Protein AF-A0A847GQK0-F1 (afdb_monomer)

pLDDT: mean 83.91, std 22.87, range [27.66, 98.62]

Structure (mmCIF, N/CA/C/O backbone):
data_AF-A0A847GQK0-F1
#
_entry.id   AF-A0A847GQK0-F1
#
loop_
_atom_site.group_PDB
_atom_site.id
_atom_site.type_symbol
_atom_site.label_atom_id
_atom_site.label_alt_id
_atom_site.label_comp_id
_atom_site.label_asym_id
_atom_site.label_entity_id
_atom_site.label_seq_id
_atom_site.pdbx_PDB_ins_code
_atom_site.Cartn_x
_atom_site.Cartn_y
_atom_site.Cartn_z
_atom_site.occupancy
_atom_site.B_iso_or_equiv
_atom_site.auth_seq_id
_atom_site.auth_comp_id
_atom_site.auth_asym_id
_atom_site.auth_atom_id
_atom_site.pdbx_PDB_model_num
ATOM 1 N N . MET A 1 1 ? 2.041 36.104 69.781 1.00 40.28 1 MET A N 1
ATOM 2 C CA . MET A 1 1 ? 1.922 37.134 68.730 1.00 40.28 1 MET A CA 1
ATOM 3 C C . MET A 1 1 ? 1.859 36.420 67.389 1.00 40.28 1 MET A C 1
ATOM 5 O O . MET A 1 1 ? 2.701 35.553 67.184 1.00 40.28 1 MET A O 1
ATOM 9 N N . PRO A 1 2 ? 0.836 36.673 66.560 1.00 47.84 2 PRO A N 1
ATOM 10 C CA . PRO A 1 2 ? 0.637 35.991 65.286 1.00 47.84 2 PRO A CA 1
ATOM 11 C C . PRO A 1 2 ? 1.376 36.720 64.153 1.00 47.84 2 PRO A C 1
ATOM 13 O O . PRO A 1 2 ? 1.518 37.938 64.198 1.00 47.84 2 PRO A O 1
ATOM 16 N N . ALA A 1 3 ? 1.800 35.975 63.137 1.00 39.12 3 ALA A N 1
ATOM 17 C CA . ALA A 1 3 ? 2.130 36.481 61.807 1.00 39.12 3 ALA A CA 1
ATOM 18 C C . ALA A 1 3 ? 1.321 35.598 60.845 1.00 39.12 3 ALA A C 1
ATOM 20 O O . ALA A 1 3 ? 1.461 34.381 60.892 1.00 39.12 3 ALA A O 1
ATOM 21 N N . GLU A 1 4 ? 0.247 36.032 60.199 1.00 36.12 4 GLU A N 1
ATOM 22 C CA . GLU A 1 4 ? -0.011 37.133 59.263 1.00 36.12 4 GLU A CA 1
ATOM 23 C C . GLU A 1 4 ? -0.423 36.456 57.950 1.00 36.12 4 GLU A C 1
ATOM 25 O O . GLU A 1 4 ? 0.213 35.523 57.461 1.00 36.12 4 GLU A O 1
ATOM 30 N N . SER A 1 5 ? -1.600 36.846 57.473 1.00 44.06 5 SER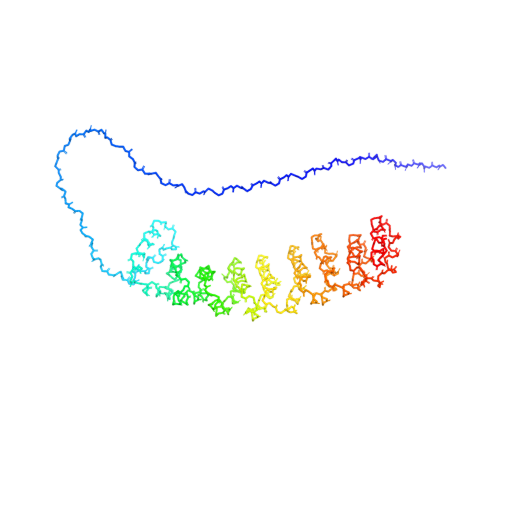 A N 1
ATOM 31 C CA . SER A 1 5 ? -2.316 36.214 56.378 1.00 44.06 5 SER A CA 1
ATOM 32 C C . SER A 1 5 ? -1.808 36.724 55.036 1.00 44.06 5 SER A C 1
ATOM 34 O O . SER A 1 5 ? -1.594 37.925 54.895 1.00 44.06 5 SER A O 1
ATOM 36 N N . ALA A 1 6 ? -1.766 35.864 54.021 1.00 36.44 6 ALA A N 1
ATOM 37 C CA . ALA A 1 6 ? -1.724 36.310 52.633 1.00 36.44 6 ALA A CA 1
ATOM 38 C C . ALA A 1 6 ? -2.412 35.283 51.726 1.00 36.44 6 ALA A C 1
ATOM 40 O O . ALA A 1 6 ? -1.870 34.224 51.418 1.00 36.44 6 ALA A O 1
ATOM 41 N N . ALA A 1 7 ? -3.632 35.613 51.308 1.00 44.66 7 ALA A N 1
ATOM 42 C CA . ALA A 1 7 ? -4.248 35.050 50.114 1.00 44.66 7 ALA A CA 1
ATOM 43 C C . ALA A 1 7 ? -3.631 35.691 48.856 1.00 44.66 7 ALA A C 1
ATOM 45 O O . ALA A 1 7 ? -3.249 36.862 48.901 1.00 44.66 7 ALA A O 1
ATOM 46 N N . PRO A 1 8 ? -3.655 35.000 47.707 1.00 45.28 8 PRO A N 1
ATOM 47 C CA . PRO A 1 8 ? -3.838 35.674 46.426 1.00 45.28 8 PRO A CA 1
ATOM 48 C C . PRO A 1 8 ? -5.096 35.119 45.735 1.00 45.28 8 PRO A C 1
ATOM 50 O O . PRO A 1 8 ? -5.296 33.916 45.620 1.00 45.28 8 PRO A O 1
ATOM 53 N N . ALA A 1 9 ? -6.089 35.968 45.487 1.00 35.59 9 ALA A N 1
ATOM 54 C CA . ALA A 1 9 ? -6.203 36.850 44.322 1.00 35.59 9 ALA A CA 1
ATOM 55 C C . ALA A 1 9 ? -6.832 36.118 43.125 1.00 35.59 9 ALA A C 1
ATOM 57 O O . ALA A 1 9 ? -6.186 35.390 42.377 1.00 35.59 9 ALA A O 1
ATOM 58 N N . ALA A 1 10 ? -8.135 36.358 42.972 1.00 42.72 10 ALA A N 1
ATOM 59 C CA . ALA A 1 10 ? -8.936 35.990 41.820 1.00 42.72 10 ALA A CA 1
ATOM 60 C C . ALA A 1 10 ? -8.363 36.619 40.539 1.00 42.72 10 ALA A C 1
ATOM 62 O O . ALA A 1 10 ? -8.289 37.845 40.415 1.00 42.72 10 ALA A O 1
ATOM 63 N N . ALA A 1 11 ? -7.991 35.777 39.575 1.00 37.81 11 ALA A N 1
ATOM 64 C CA . ALA A 1 11 ? -7.696 36.201 38.215 1.00 37.81 11 ALA A CA 1
ATOM 65 C C . ALA A 1 11 ? -8.974 36.126 37.368 1.00 37.81 11 ALA A C 1
ATOM 67 O O . ALA A 1 11 ? -9.696 35.131 37.353 1.00 37.81 11 ALA A O 1
ATOM 68 N N . LYS A 1 12 ? -9.245 37.254 36.716 1.00 38.66 12 LYS A N 1
ATOM 69 C CA . LYS A 1 12 ? -10.435 37.614 35.949 1.00 38.66 12 LYS A CA 1
ATOM 70 C C . LYS A 1 12 ? -10.691 36.659 34.779 1.00 38.66 12 LYS A C 1
ATOM 72 O O . LYS A 1 12 ? -9.762 36.238 34.096 1.00 38.66 12 LYS A O 1
ATOM 77 N N . SER A 1 13 ? -11.973 36.409 34.509 1.00 41.62 13 SER A N 1
ATOM 78 C CA . SER A 1 13 ? -12.447 35.710 33.315 1.00 41.62 13 SER A CA 1
ATOM 79 C C . SER A 1 13 ? -12.101 36.520 32.066 1.00 41.62 13 SER A C 1
ATOM 81 O O . SER A 1 13 ? -12.571 37.649 31.908 1.00 41.62 13 SER A O 1
ATOM 83 N N . ALA A 1 14 ? -11.330 35.925 31.161 1.00 39.47 14 ALA A N 1
ATOM 84 C CA . ALA A 1 14 ? -11.172 36.425 29.807 1.00 39.47 14 ALA A CA 1
ATOM 85 C C . ALA A 1 14 ? -12.070 35.592 28.887 1.00 39.47 14 ALA A C 1
ATOM 87 O O . ALA A 1 14 ? -11.913 34.375 28.793 1.00 39.47 14 ALA A O 1
ATOM 88 N N . SER A 1 15 ? -13.041 36.248 28.253 1.00 45.94 15 SER A N 1
ATOM 89 C CA . SER A 1 15 ? -13.886 35.657 27.216 1.00 45.94 15 SER A CA 1
ATOM 90 C C . SER A 1 15 ? -13.027 35.134 26.055 1.00 45.94 15 SER A C 1
ATOM 92 O O . SER A 1 15 ? -12.064 35.807 25.677 1.00 45.94 15 SER A O 1
ATOM 94 N N . PRO A 1 16 ? -13.360 33.978 25.455 1.00 43.28 16 PRO A N 1
ATOM 95 C CA . PRO A 1 16 ? -12.651 33.497 24.277 1.00 43.28 16 PRO A CA 1
ATOM 96 C C . PRO A 1 16 ? -12.943 34.402 23.061 1.00 43.28 16 PRO A C 1
ATOM 98 O O . PRO A 1 16 ? -14.056 34.923 22.941 1.00 43.28 16 PRO A O 1
ATOM 101 N N . PRO A 1 17 ? -11.968 34.609 22.156 1.00 42.03 17 PRO A N 1
ATOM 102 C CA . PRO A 1 17 ? -12.180 35.373 20.929 1.00 42.03 17 PRO A CA 1
ATOM 103 C C . PRO A 1 17 ? -13.134 34.634 19.968 1.00 42.03 17 PRO A C 1
ATOM 105 O O . PRO A 1 17 ? -13.252 33.407 20.042 1.00 42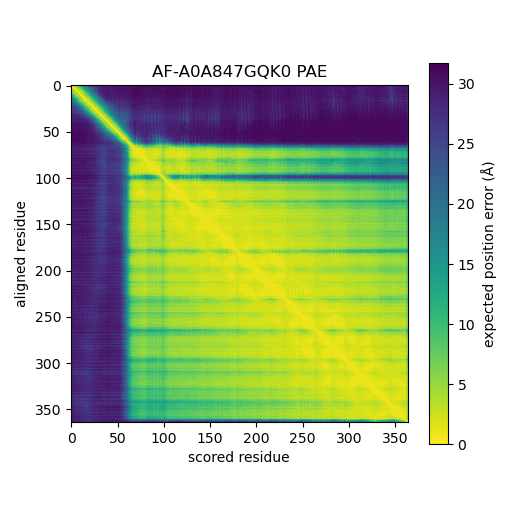.03 17 PRO A O 1
ATOM 108 N N . PRO A 1 18 ? -13.824 35.354 19.062 1.00 39.47 18 PRO A N 1
ATOM 109 C CA . PRO A 1 18 ? -14.764 34.746 18.126 1.00 39.47 18 PRO A CA 1
ATOM 110 C C . PRO A 1 18 ? -14.056 33.807 17.141 1.00 39.47 18 PRO A C 1
ATOM 112 O O . PRO A 1 18 ? -12.921 34.046 16.728 1.00 39.47 18 PRO A O 1
ATOM 115 N N . ALA A 1 19 ? -14.760 32.737 16.768 1.00 40.06 19 ALA A N 1
ATOM 116 C CA . ALA A 1 19 ? -14.291 31.703 15.858 1.00 40.06 19 ALA A CA 1
ATOM 117 C C . ALA A 1 19 ? -13.859 32.285 14.502 1.00 40.06 19 ALA A C 1
ATOM 119 O O . ALA A 1 19 ? -14.656 32.889 13.782 1.00 40.06 19 ALA A O 1
ATOM 120 N N . SER A 1 20 ? -12.597 32.057 14.144 1.00 39.75 20 SER A N 1
ATOM 121 C CA . SER A 1 20 ? -12.063 32.334 12.815 1.00 39.75 20 SER A CA 1
ATOM 122 C C . SER A 1 20 ? -12.773 31.455 11.785 1.00 39.75 20 SER A C 1
ATOM 124 O O . SER A 1 20 ? -12.668 30.229 11.816 1.00 39.75 20 SER A O 1
ATOM 126 N N . VAL A 1 21 ? -13.500 32.091 10.870 1.00 44.84 21 VAL A N 1
ATOM 127 C CA . VAL A 1 21 ? -14.098 31.456 9.691 1.00 44.84 21 VAL A CA 1
ATOM 128 C C . VAL A 1 21 ? -12.978 30.810 8.857 1.00 44.84 21 VAL A C 1
ATOM 130 O O . VAL A 1 21 ? -11.976 31.480 8.595 1.00 44.84 21 VAL A O 1
ATOM 133 N N . PRO A 1 22 ? -13.093 29.537 8.430 1.00 35.50 22 PRO A N 1
ATOM 134 C CA . PRO A 1 22 ? -12.083 28.929 7.577 1.00 35.50 22 PRO A CA 1
ATOM 135 C C . PRO A 1 22 ? -12.070 29.632 6.215 1.00 35.50 22 PRO A C 1
ATOM 137 O O . PRO A 1 22 ? -13.087 29.706 5.525 1.00 35.50 22 PRO A O 1
ATOM 140 N N . ALA A 1 23 ? -10.902 30.160 5.845 1.00 36.19 23 ALA A N 1
ATOM 141 C CA . ALA A 1 23 ? -10.654 30.747 4.538 1.00 36.19 23 ALA A CA 1
ATOM 142 C C . ALA A 1 23 ? -10.944 29.715 3.437 1.00 36.19 23 ALA A C 1
ATOM 144 O O . ALA A 1 23 ? -10.452 28.586 3.476 1.00 36.19 23 ALA A O 1
ATOM 145 N N . ALA A 1 24 ? -11.766 30.119 2.468 1.00 35.56 24 ALA A N 1
ATOM 146 C CA . ALA A 1 24 ? -12.088 29.340 1.285 1.00 35.56 24 ALA A CA 1
ATOM 147 C C . ALA A 1 24 ? -10.805 28.927 0.544 1.00 35.56 24 ALA A C 1
ATOM 149 O O . ALA A 1 24 ? -9.900 29.738 0.341 1.00 35.56 24 ALA A O 1
ATOM 150 N N . ALA A 1 25 ? -10.740 27.655 0.150 1.00 37.59 25 ALA A N 1
ATOM 151 C CA . ALA A 1 25 ? -9.645 27.106 -0.637 1.00 37.59 25 ALA A CA 1
ATOM 152 C C . ALA A 1 25 ? -9.473 27.889 -1.955 1.00 37.59 25 ALA A C 1
ATOM 154 O O . ALA A 1 25 ? -10.477 28.186 -2.611 1.00 37.59 25 ALA A O 1
ATOM 155 N N . PRO A 1 26 ? -8.236 28.215 -2.376 1.00 34.59 26 PRO A N 1
ATOM 156 C CA . PRO A 1 26 ? -8.018 28.859 -3.662 1.00 34.59 26 PRO A CA 1
ATOM 157 C C . PRO A 1 26 ? -8.395 27.901 -4.799 1.00 34.59 26 PRO A C 1
ATOM 159 O O . PRO A 1 26 ? -8.021 26.727 -4.799 1.00 34.59 26 PRO A O 1
ATOM 162 N N . ALA A 1 27 ? -9.159 28.422 -5.760 1.00 38.31 27 ALA A N 1
ATOM 163 C CA . ALA A 1 27 ? -9.549 27.721 -6.975 1.00 38.31 27 ALA A CA 1
ATOM 164 C C . ALA A 1 27 ? -8.312 27.265 -7.783 1.00 38.31 27 ALA A C 1
ATOM 166 O O . ALA A 1 27 ? -7.287 27.953 -7.773 1.00 38.31 27 ALA A O 1
ATOM 167 N N . PRO A 1 28 ? -8.393 26.124 -8.492 1.00 34.19 28 PRO A N 1
ATOM 168 C CA . PRO A 1 28 ? -7.282 25.610 -9.281 1.00 34.19 28 PRO A CA 1
ATOM 169 C C . PRO A 1 28 ? -6.942 26.558 -10.434 1.00 34.19 28 PRO A C 1
ATOM 171 O O . PRO A 1 28 ? -7.810 26.993 -11.191 1.00 34.19 28 PRO A O 1
ATOM 174 N N . VAL A 1 29 ? -5.652 26.858 -10.562 1.00 38.00 29 VAL A N 1
ATOM 175 C CA . VAL A 1 29 ? -5.081 27.636 -11.665 1.00 38.00 29 VAL A CA 1
ATOM 176 C C . VAL A 1 29 ? -5.247 26.826 -12.962 1.00 38.00 29 VAL A C 1
ATOM 178 O O . VAL A 1 29 ? -4.843 25.660 -12.983 1.00 38.00 29 VAL A O 1
ATOM 181 N N . PRO A 1 30 ? -5.847 27.376 -14.035 1.00 33.28 30 PRO A N 1
ATOM 182 C CA . PRO A 1 30 ? -6.006 26.644 -15.285 1.00 33.28 30 PRO A CA 1
ATOM 183 C C . PRO A 1 30 ? -4.646 26.431 -15.959 1.00 33.28 30 PRO A C 1
ATOM 185 O O . PRO A 1 30 ? -3.832 27.348 -16.059 1.00 33.28 30 PRO A O 1
ATOM 188 N N . ALA A 1 31 ? -4.415 25.203 -16.425 1.00 34.53 31 ALA A N 1
ATOM 189 C CA . ALA A 1 31 ? -3.251 24.836 -17.215 1.00 34.53 31 ALA A CA 1
ATOM 190 C C . ALA A 1 31 ? -3.238 25.634 -18.527 1.00 34.53 31 ALA A C 1
ATOM 192 O O . ALA A 1 31 ? -4.163 25.538 -19.336 1.00 34.53 31 ALA A O 1
ATOM 193 N N . SER A 1 32 ? -2.185 26.423 -18.730 1.00 32.62 32 SER A N 1
ATOM 194 C CA . SER A 1 32 ? -1.926 27.127 -19.981 1.00 32.62 32 SER A CA 1
ATOM 195 C C . SER A 1 32 ? -1.736 26.116 -21.113 1.00 32.62 32 SER A C 1
ATOM 197 O O . SER A 1 32 ? -0.762 25.366 -21.134 1.00 32.62 32 SER A O 1
ATOM 199 N N . ALA A 1 33 ? -2.683 26.098 -22.049 1.00 34.97 33 ALA A N 1
ATOM 200 C CA . ALA A 1 33 ? -2.557 25.404 -23.323 1.00 34.97 33 ALA A CA 1
ATOM 201 C C . ALA A 1 33 ? -1.416 26.021 -24.159 1.00 34.97 33 ALA A C 1
ATOM 203 O O . ALA A 1 33 ? -1.253 27.246 -24.138 1.00 34.97 33 ALA A O 1
ATOM 204 N N . PRO A 1 34 ? -0.640 25.230 -24.921 1.00 32.44 34 PRO A N 1
ATOM 205 C CA . PRO A 1 34 ? 0.271 25.791 -25.907 1.00 32.44 34 PRO A CA 1
ATOM 206 C C . PRO A 1 34 ? -0.533 26.427 -27.047 1.00 32.44 34 PRO A C 1
ATOM 208 O O . PRO A 1 34 ? -1.458 25.831 -27.600 1.00 32.44 34 PRO A O 1
ATOM 211 N N . ALA A 1 35 ? -0.183 27.677 -27.338 1.00 32.19 35 ALA A N 1
ATOM 212 C CA . ALA A 1 35 ? -0.847 28.541 -28.294 1.00 32.19 35 ALA A CA 1
ATOM 213 C C . ALA A 1 35 ? -0.801 27.990 -29.726 1.00 32.19 35 ALA A C 1
ATOM 215 O O . ALA A 1 35 ? 0.231 27.537 -30.222 1.00 32.19 35 ALA A O 1
ATOM 216 N N . SER A 1 36 ? -1.954 28.099 -30.376 1.00 32.25 36 SER A N 1
ATOM 217 C CA . SER A 1 36 ? -2.207 27.872 -31.790 1.00 32.25 36 SER A CA 1
ATOM 218 C C . SER A 1 36 ? -1.317 28.727 -32.698 1.00 32.25 36 SER A C 1
ATOM 220 O O . SER A 1 36 ? -1.055 29.898 -32.423 1.00 32.25 36 SER A O 1
ATOM 222 N N . ALA A 1 37 ? -0.924 28.146 -33.831 1.00 36.47 37 ALA A N 1
ATOM 223 C CA . ALA A 1 37 ? -0.344 28.843 -34.973 1.00 36.47 37 ALA A CA 1
ATOM 224 C C . ALA A 1 37 ? -1.269 29.955 -35.512 1.00 36.47 37 ALA A C 1
ATOM 226 O O . ALA A 1 37 ? -2.491 29.777 -35.494 1.00 36.47 37 ALA A O 1
ATOM 227 N N . PRO A 1 38 ? -0.727 31.032 -36.109 1.00 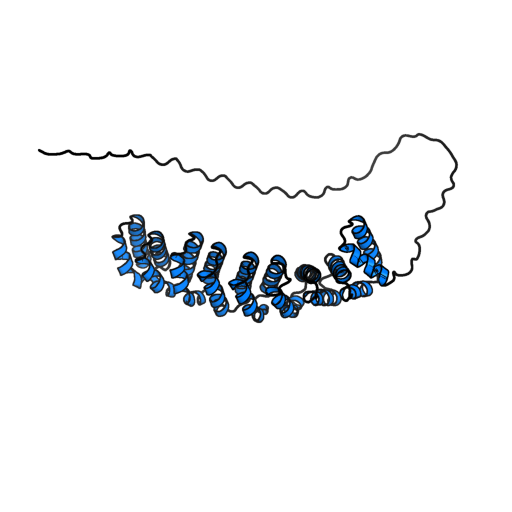33.06 38 PRO A N 1
ATOM 228 C CA . PRO A 1 38 ? -1.477 31.833 -37.059 1.00 33.06 38 PRO A CA 1
ATOM 229 C C . PRO A 1 38 ? -1.044 31.559 -38.505 1.00 33.06 38 PRO A C 1
ATOM 231 O O . PRO A 1 38 ? 0.135 31.440 -38.838 1.00 33.06 38 PRO A O 1
ATOM 234 N N . ALA A 1 39 ? -2.068 31.467 -39.351 1.00 29.44 39 ALA A N 1
ATOM 235 C CA . ALA A 1 39 ? -2.007 31.371 -40.795 1.00 29.44 39 ALA A CA 1
ATOM 236 C C . ALA A 1 39 ? -1.624 32.708 -41.461 1.00 29.44 39 ALA A C 1
ATOM 238 O O . ALA A 1 39 ? -1.705 33.784 -40.872 1.00 29.44 39 ALA A O 1
ATOM 239 N N . ALA A 1 40 ? -1.226 32.581 -42.725 1.00 29.97 40 ALA A N 1
ATOM 240 C CA . ALA A 1 40 ? -0.795 33.606 -43.666 1.00 29.97 40 ALA A CA 1
ATOM 241 C C . ALA A 1 40 ? -1.774 34.776 -43.878 1.00 29.97 40 ALA A C 1
ATOM 243 O O . ALA A 1 40 ? -2.987 34.574 -43.881 1.00 29.97 40 ALA A O 1
ATOM 244 N N . SER A 1 41 ? -1.229 35.958 -44.208 1.00 28.11 41 SER A N 1
ATOM 245 C CA . SER A 1 41 ? -1.479 36.714 -45.460 1.00 28.11 41 SER A CA 1
ATOM 246 C C . SER A 1 41 ? -1.065 38.183 -45.304 1.00 28.11 41 SER A C 1
ATOM 248 O O . SER A 1 41 ? -1.689 38.893 -44.526 1.00 28.11 41 SER A O 1
ATOM 250 N N . ALA A 1 42 ? -0.059 38.637 -46.065 1.00 28.48 42 ALA A N 1
ATOM 251 C CA . ALA A 1 42 ? 0.000 39.957 -46.721 1.00 28.48 42 ALA A CA 1
ATOM 252 C C . ALA A 1 42 ? 1.381 40.178 -47.379 1.00 28.48 42 ALA A C 1
ATOM 254 O O . ALA A 1 42 ? 2.411 40.225 -46.716 1.00 28.48 42 ALA A O 1
ATOM 255 N N . GLN A 1 43 ? 1.374 40.336 -48.700 1.00 27.66 43 GLN A N 1
ATOM 256 C CA . GLN A 1 43 ? 2.399 40.997 -49.521 1.00 27.66 43 GLN A CA 1
ATOM 257 C C . GLN A 1 43 ? 1.762 42.280 -50.106 1.00 27.66 43 GLN A C 1
ATOM 259 O O . GLN A 1 43 ? 0.533 42.386 -50.034 1.00 27.66 43 GLN A O 1
ATOM 264 N N . PRO A 1 44 ? 2.490 43.175 -50.810 1.00 42.56 44 PRO A N 1
ATOM 265 C CA . PRO A 1 44 ? 3.948 43.322 -50.965 1.00 42.56 44 PRO A CA 1
ATOM 266 C C . PRO A 1 44 ? 4.414 44.777 -50.717 1.00 42.56 44 PRO A C 1
ATOM 268 O O . PRO A 1 44 ? 3.592 45.677 -50.715 1.00 42.56 44 PRO A O 1
ATOM 271 N N . GLU A 1 45 ? 5.722 45.039 -50.645 1.00 27.92 45 GLU A N 1
ATOM 272 C CA . GLU A 1 45 ? 6.293 46.260 -51.241 1.00 27.92 45 GLU A CA 1
ATOM 273 C C . GLU A 1 45 ? 7.695 45.978 -51.787 1.00 27.92 45 GLU A C 1
ATOM 275 O O . GLU A 1 45 ? 8.477 45.196 -51.246 1.00 27.92 45 GLU A O 1
ATOM 280 N N . ARG A 1 46 ? 7.922 46.559 -52.962 1.00 28.73 46 ARG A N 1
ATOM 281 C CA . ARG A 1 46 ? 9.012 46.311 -53.900 1.00 28.73 46 ARG A CA 1
ATOM 282 C C . ARG A 1 46 ? 10.256 47.088 -53.495 1.00 28.73 46 ARG A C 1
ATOM 284 O O . ARG A 1 46 ? 10.150 48.265 -53.176 1.00 28.73 46 ARG A O 1
ATOM 291 N N . SER A 1 47 ? 11.427 46.480 -53.659 1.00 28.34 47 SER A N 1
ATOM 292 C CA . SER A 1 47 ? 12.688 47.177 -53.950 1.00 28.34 47 SER A CA 1
ATOM 293 C C . SER A 1 47 ? 13.690 46.179 -54.552 1.00 28.34 47 SER A C 1
ATOM 295 O O . SER A 1 47 ? 14.278 45.371 -53.843 1.00 28.34 47 SER A O 1
ATOM 297 N N . GLU A 1 48 ? 13.839 46.206 -55.877 1.00 28.89 48 GLU A N 1
ATOM 298 C CA . GLU A 1 48 ? 15.050 45.756 -56.592 1.00 28.89 48 GLU A CA 1
ATOM 299 C C . GLU A 1 48 ? 16.151 46.846 -56.473 1.00 28.89 48 GLU A C 1
ATOM 301 O O . GLU A 1 48 ? 15.814 47.937 -56.001 1.00 28.89 48 GLU A O 1
ATOM 306 N N . PRO A 1 49 ? 17.417 46.673 -56.937 1.00 42.66 49 PRO A N 1
ATOM 307 C CA . PRO A 1 49 ? 18.004 45.559 -57.703 1.00 42.66 49 PRO A CA 1
ATOM 308 C C . PRO A 1 49 ? 19.403 45.097 -57.220 1.00 42.66 49 PRO A C 1
ATOM 310 O O . PRO A 1 49 ? 20.124 45.831 -56.550 1.00 42.66 49 PRO A O 1
ATOM 313 N N . SER A 1 50 ? 19.859 43.921 -57.669 1.00 28.36 50 SER A N 1
ATOM 314 C CA . SER A 1 50 ? 21.122 43.777 -58.430 1.00 28.36 50 SER A CA 1
ATOM 315 C C . SER A 1 50 ? 21.476 42.316 -58.697 1.00 28.36 50 SER A C 1
ATOM 317 O O . SER A 1 50 ? 21.227 41.420 -57.899 1.00 28.36 50 SER A O 1
ATOM 319 N N . ALA A 1 51 ? 22.024 42.114 -59.888 1.00 31.70 51 ALA A N 1
ATOM 320 C CA . ALA A 1 51 ? 22.190 40.853 -60.581 1.00 31.70 51 ALA A CA 1
ATOM 321 C C . ALA A 1 51 ? 23.378 40.001 -60.098 1.00 31.70 51 ALA A C 1
ATOM 323 O O . ALA A 1 51 ? 24.290 40.477 -59.428 1.00 31.70 51 ALA A O 1
ATOM 324 N N . SER A 1 52 ? 23.390 38.774 -60.630 1.00 31.72 52 SER A N 1
ATOM 325 C CA . SER A 1 52 ? 24.487 37.801 -60.769 1.00 31.72 52 SER A CA 1
ATOM 326 C C . SER A 1 52 ? 24.741 36.820 -59.616 1.00 31.72 52 SER A C 1
ATOM 328 O O . SER A 1 52 ? 25.500 37.064 -58.689 1.00 31.72 52 SER A O 1
ATOM 330 N N . GLY A 1 53 ? 24.151 35.633 -59.774 1.00 32.19 53 GLY A N 1
ATOM 331 C CA . GLY A 1 53 ? 24.486 34.409 -59.052 1.00 32.19 53 GLY A CA 1
ATOM 332 C C . GLY A 1 53 ? 23.539 33.302 -59.497 1.00 32.19 53 GLY A C 1
ATOM 333 O O . GLY A 1 53 ? 22.404 33.245 -59.041 1.00 32.19 53 GLY A O 1
ATOM 334 N N . GLN A 1 54 ? 23.961 32.494 -60.467 1.00 32.66 54 GLN A N 1
ATOM 335 C CA . GLN A 1 54 ? 23.183 31.384 -61.016 1.00 32.66 54 GLN A CA 1
ATOM 336 C C . GLN A 1 54 ? 22.763 30.430 -59.888 1.00 32.66 54 GLN A C 1
ATOM 338 O O . GLN A 1 54 ? 23.599 29.951 -59.128 1.00 32.66 54 GLN A O 1
ATOM 343 N N . SER A 1 55 ? 21.460 30.186 -59.777 1.00 30.23 55 SER A N 1
ATOM 344 C CA . SER A 1 55 ? 20.871 29.219 -58.858 1.00 30.23 55 SER A CA 1
ATOM 345 C C . SER A 1 55 ? 21.183 27.797 -59.327 1.00 30.23 55 SER A C 1
ATOM 347 O O . SER A 1 55 ? 20.596 27.329 -60.306 1.00 30.23 55 SER A O 1
ATOM 349 N N . GLU A 1 56 ? 22.070 27.100 -58.622 1.00 32.28 56 GLU A N 1
ATOM 350 C CA . GLU A 1 56 ? 22.044 25.638 -58.602 1.00 32.28 56 GLU A CA 1
ATOM 351 C C . GLU A 1 56 ? 20.768 25.176 -57.873 1.00 32.28 56 GLU A C 1
ATOM 353 O O . GLU A 1 56 ? 20.399 25.762 -56.848 1.00 32.28 56 GLU A O 1
ATOM 358 N N . PRO A 1 57 ? 20.061 24.146 -58.371 1.00 33.44 57 PRO A N 1
ATOM 359 C CA . PRO A 1 57 ? 18.996 23.520 -57.600 1.00 33.44 57 PRO A CA 1
ATOM 360 C C . PRO A 1 57 ? 19.602 22.879 -56.336 1.00 33.44 57 PRO A C 1
ATOM 362 O O . PRO A 1 57 ? 20.735 22.393 -56.391 1.00 33.44 57 PRO A O 1
ATOM 365 N N . PRO A 1 58 ? 18.883 22.841 -55.196 1.00 35.03 58 PRO A N 1
ATOM 366 C CA . PRO A 1 58 ? 19.368 22.126 -54.020 1.00 35.03 58 PRO A CA 1
ATOM 367 C C . PRO A 1 58 ? 19.643 20.664 -54.406 1.00 35.03 58 PRO A C 1
ATOM 369 O O . PRO A 1 58 ? 18.828 20.068 -55.122 1.00 35.03 58 PRO A O 1
ATOM 372 N N . PRO A 1 59 ? 20.776 20.076 -53.981 1.00 33.72 59 PRO A N 1
ATOM 373 C CA . PRO A 1 59 ? 21.123 18.727 -54.382 1.00 33.72 59 PRO A CA 1
ATOM 374 C C . PRO A 1 59 ? 20.031 17.763 -53.926 1.00 33.72 59 PRO A C 1
ATOM 376 O O . PRO A 1 59 ? 19.574 17.793 -52.780 1.00 33.72 59 PRO A O 1
ATOM 379 N N . ALA A 1 60 ? 19.612 16.922 -54.871 1.00 34.12 60 ALA A N 1
ATOM 380 C CA . ALA A 1 60 ? 18.708 15.811 -54.656 1.00 34.12 60 ALA A CA 1
ATOM 381 C C . ALA A 1 60 ? 19.118 15.017 -53.408 1.00 34.12 60 ALA A C 1
ATOM 383 O O . ALA A 1 60 ? 20.306 14.794 -53.169 1.00 34.12 60 ALA A O 1
ATOM 384 N N . ALA A 1 61 ? 18.109 14.602 -52.637 1.00 41.44 61 ALA A N 1
ATOM 385 C CA . ALA A 1 61 ? 18.219 13.744 -51.468 1.00 41.44 61 ALA A CA 1
ATOM 386 C C . ALA A 1 61 ? 19.311 12.682 -51.661 1.00 41.44 61 ALA A C 1
ATOM 388 O O . ALA A 1 61 ? 19.163 11.746 -52.448 1.00 41.44 61 ALA A O 1
ATOM 389 N N . GLY A 1 62 ? 20.428 12.862 -50.954 1.00 35.16 62 GLY A N 1
ATOM 390 C CA . GLY A 1 62 ? 21.506 11.894 -50.942 1.00 35.16 62 GLY A CA 1
ATOM 391 C C . GLY A 1 62 ? 20.976 10.574 -50.400 1.00 35.16 62 GLY A C 1
ATOM 392 O O . GLY A 1 62 ? 20.541 10.503 -49.250 1.00 35.16 62 GLY A O 1
ATOM 393 N N . GLY A 1 63 ? 21.033 9.531 -51.226 1.00 40.41 63 GLY A N 1
ATOM 394 C CA . GLY A 1 63 ? 20.978 8.146 -50.778 1.00 40.41 63 GLY A CA 1
ATOM 395 C C . GLY A 1 63 ? 22.173 7.874 -49.866 1.00 40.41 63 GLY A C 1
ATOM 396 O O . GLY A 1 63 ? 23.216 7.411 -50.315 1.00 40.41 63 GLY A O 1
ATOM 397 N N . GLY A 1 64 ? 22.051 8.245 -48.594 1.00 50.94 64 GLY A N 1
ATOM 398 C CA . GLY A 1 64 ? 23.030 7.923 -47.566 1.00 50.94 64 GLY A CA 1
ATOM 399 C C . GLY A 1 64 ? 22.949 6.437 -47.241 1.00 50.94 64 GLY A C 1
ATOM 400 O O . GLY A 1 64 ? 21.858 5.910 -47.030 1.00 50.94 64 GLY A O 1
ATOM 401 N N . ALA A 1 65 ? 24.100 5.763 -47.210 1.00 61.97 65 ALA A N 1
ATOM 402 C CA . ALA A 1 65 ? 24.198 4.390 -46.727 1.00 61.97 65 ALA A CA 1
ATOM 403 C C . ALA A 1 65 ? 23.524 4.260 -45.350 1.00 61.97 65 ALA A C 1
ATOM 405 O O . ALA A 1 65 ? 23.621 5.174 -44.525 1.00 61.97 65 ALA A O 1
ATOM 406 N N . ALA A 1 66 ? 22.847 3.133 -45.106 1.00 69.50 66 ALA A N 1
ATOM 407 C CA . ALA A 1 66 ? 22.253 2.847 -43.804 1.00 69.50 66 ALA A CA 1
ATOM 408 C C . ALA A 1 66 ? 23.312 3.043 -42.700 1.00 69.50 66 ALA A C 1
ATOM 410 O O . ALA A 1 66 ? 24.447 2.585 -42.872 1.00 69.50 66 ALA A O 1
ATOM 411 N N . PRO A 1 67 ? 22.986 3.743 -41.599 1.00 81.88 67 PRO A N 1
ATOM 412 C CA . PRO A 1 67 ? 23.983 4.077 -40.597 1.00 81.88 67 PRO A CA 1
ATOM 413 C C . PRO A 1 67 ? 24.578 2.820 -39.971 1.00 81.88 67 PRO A C 1
ATOM 415 O O . PRO A 1 67 ? 23.876 1.848 -39.683 1.00 81.88 67 PRO A O 1
ATOM 418 N N . GLY A 1 68 ? 25.890 2.858 -39.752 1.00 86.12 68 GLY A N 1
ATOM 419 C CA . GLY A 1 68 ? 26.613 1.763 -39.117 1.00 86.12 68 GLY A CA 1
ATOM 420 C C . GLY A 1 68 ? 26.255 1.610 -37.629 1.00 86.12 68 GLY A C 1
ATOM 421 O O . GLY A 1 68 ? 25.756 2.552 -37.005 1.00 86.12 68 GLY A O 1
ATOM 422 N N . PRO A 1 69 ? 26.561 0.453 -37.014 1.00 86.69 69 PRO A N 1
ATOM 423 C CA . PRO A 1 69 ? 26.252 0.185 -35.607 1.00 86.69 69 PRO A CA 1
ATOM 424 C C . PRO A 1 69 ? 26.891 1.199 -34.647 1.00 86.69 69 PRO A C 1
ATOM 426 O O . PRO A 1 69 ? 26.260 1.602 -33.672 1.00 86.69 69 PRO A O 1
ATOM 429 N N . ASP A 1 70 ? 28.100 1.683 -34.940 1.00 90.94 70 ASP A N 1
ATOM 430 C CA . ASP A 1 70 ? 28.784 2.667 -34.091 1.00 90.94 70 ASP A CA 1
ATOM 431 C C . ASP A 1 70 ? 28.132 4.054 -34.145 1.00 90.94 70 ASP A C 1
ATOM 433 O O . ASP A 1 70 ? 28.100 4.766 -33.140 1.00 90.94 70 ASP A O 1
ATOM 437 N N . GLN A 1 71 ? 27.542 4.425 -35.286 1.00 92.06 71 GLN A N 1
ATOM 438 C CA . GLN A 1 71 ? 26.764 5.660 -35.399 1.00 92.06 71 GLN A CA 1
ATOM 439 C C . GLN A 1 71 ? 25.483 5.562 -34.570 1.00 92.06 71 GLN A C 1
ATOM 441 O O . GLN A 1 71 ? 25.189 6.471 -33.797 1.00 92.06 71 GLN A O 1
ATOM 446 N N . LEU A 1 72 ? 24.771 4.433 -34.658 1.00 91.69 72 LEU A N 1
ATOM 447 C CA . LEU A 1 72 ? 23.574 4.181 -33.851 1.00 91.69 72 LEU A CA 1
ATOM 448 C C . LEU A 1 72 ? 23.878 4.211 -32.348 1.00 91.69 72 LEU A C 1
ATOM 450 O O . LEU A 1 72 ? 23.149 4.846 -31.586 1.00 91.69 72 LEU A O 1
ATOM 454 N N . ARG A 1 73 ? 24.985 3.591 -31.924 1.00 94.25 73 ARG A N 1
ATOM 455 C CA . ARG A 1 73 ? 25.478 3.647 -30.539 1.00 94.25 73 ARG A CA 1
ATOM 456 C C . ARG A 1 73 ? 25.787 5.070 -30.098 1.00 94.25 73 ARG A C 1
ATOM 458 O O . ARG A 1 73 ? 25.346 5.484 -29.029 1.00 94.25 73 ARG A O 1
ATOM 465 N N . SER A 1 74 ? 26.520 5.821 -30.921 1.00 94.94 74 SER A N 1
ATOM 466 C CA . SER A 1 74 ? 26.877 7.212 -30.636 1.00 94.94 74 SER A CA 1
ATOM 467 C C . SER A 1 74 ? 25.635 8.087 -30.467 1.00 94.94 74 SER A C 1
ATOM 469 O O . SER A 1 74 ? 25.544 8.838 -29.497 1.00 94.94 74 SER A O 1
ATOM 471 N N . TRP A 1 75 ? 24.646 7.951 -31.353 1.00 94.69 75 TRP A N 1
ATOM 472 C CA . TRP A 1 75 ? 23.397 8.706 -31.259 1.00 94.69 75 TRP A CA 1
ATOM 473 C C . TRP A 1 75 ? 22.574 8.294 -30.039 1.00 94.69 75 TRP A C 1
ATOM 475 O O . TRP A 1 75 ? 22.109 9.164 -29.309 1.00 94.69 75 TRP A O 1
ATOM 485 N N . ALA A 1 76 ? 22.450 6.996 -29.750 1.00 93.69 76 ALA A N 1
ATOM 486 C CA . ALA A 1 76 ? 21.766 6.541 -28.544 1.00 93.69 76 ALA A CA 1
ATOM 487 C C . ALA A 1 76 ? 22.432 7.089 -27.273 1.00 93.69 76 ALA A C 1
ATOM 489 O O . ALA A 1 76 ? 21.751 7.688 -26.447 1.00 93.69 76 ALA A O 1
ATOM 490 N N . ALA A 1 77 ? 23.756 6.987 -27.134 1.00 93.94 77 ALA A N 1
ATOM 491 C CA . ALA A 1 77 ? 24.465 7.559 -25.988 1.00 93.94 77 ALA A CA 1
ATOM 492 C C . ALA A 1 77 ? 24.281 9.086 -25.885 1.00 93.94 77 ALA A C 1
ATOM 494 O O . ALA A 1 77 ? 24.135 9.622 -24.786 1.00 93.94 77 ALA A O 1
ATOM 495 N N . ALA A 1 78 ? 24.227 9.792 -27.019 1.00 95.25 78 ALA A N 1
ATOM 496 C CA . ALA A 1 78 ? 24.011 11.234 -27.039 1.00 95.25 78 ALA A CA 1
ATOM 497 C C . ALA A 1 78 ? 22.640 11.644 -26.477 1.00 95.25 78 ALA A C 1
ATOM 499 O O . ALA A 1 78 ? 22.568 12.697 -25.850 1.00 95.25 78 ALA A O 1
ATOM 500 N N . LEU A 1 79 ? 21.590 10.813 -26.603 1.00 92.88 79 LEU A N 1
ATOM 501 C CA . LEU A 1 79 ? 20.236 11.101 -26.085 1.00 92.88 79 LEU A CA 1
ATOM 502 C C . LEU A 1 79 ? 20.183 11.355 -24.575 1.00 92.88 79 LEU A C 1
ATOM 504 O O . LEU A 1 79 ? 19.258 11.996 -24.079 1.00 92.88 79 LEU A O 1
ATOM 508 N N . VAL A 1 80 ? 21.169 10.850 -23.844 1.00 90.75 80 VAL A N 1
ATOM 509 C CA . VAL A 1 80 ? 21.244 10.951 -22.386 1.00 90.75 80 VAL A CA 1
ATOM 510 C C . VAL A 1 80 ? 22.404 11.828 -21.916 1.00 90.75 80 VAL A C 1
ATOM 512 O O . VAL A 1 80 ? 22.690 11.873 -20.722 1.00 90.75 80 VAL A O 1
ATOM 515 N N . GLY A 1 81 ? 23.077 12.507 -22.847 1.00 88.50 81 GLY A N 1
ATOM 516 C CA . GLY A 1 81 ? 24.110 13.490 -22.552 1.00 88.50 81 GLY A CA 1
ATOM 517 C C . GLY A 1 81 ? 23.535 14.838 -22.109 1.00 88.50 81 GLY A C 1
ATOM 518 O O . GLY A 1 81 ? 22.344 15.115 -22.243 1.00 88.50 81 GLY A O 1
ATOM 519 N N . ASN A 1 82 ? 24.407 15.708 -21.601 1.00 89.06 82 ASN A N 1
ATOM 520 C CA . ASN A 1 82 ? 24.018 17.039 -21.120 1.00 89.06 82 ASN A CA 1
ATOM 521 C C . ASN A 1 82 ? 23.804 18.062 -22.251 1.00 89.06 82 ASN A C 1
ATOM 523 O O . ASN A 1 82 ? 23.154 19.083 -22.039 1.00 89.06 82 ASN A O 1
ATOM 527 N N . ASP A 1 83 ? 24.337 17.799 -23.445 1.00 93.19 83 ASP A N 1
ATOM 528 C CA . ASP A 1 83 ? 24.212 18.685 -24.602 1.00 93.19 83 ASP A CA 1
ATOM 529 C C . ASP A 1 83 ? 22.818 18.548 -25.238 1.00 93.19 83 ASP A C 1
ATOM 531 O O . ASP A 1 83 ? 22.450 17.501 -25.773 1.00 93.19 83 ASP A O 1
ATOM 535 N N . VAL A 1 84 ? 22.019 19.614 -25.144 1.00 91.62 84 VAL A N 1
ATOM 536 C CA . VAL A 1 84 ? 20.655 19.682 -25.694 1.00 91.62 84 VAL A CA 1
ATOM 537 C C . VAL A 1 84 ? 20.668 19.522 -27.215 1.00 91.62 84 VAL A C 1
ATOM 539 O O . VAL A 1 84 ? 19.927 18.694 -27.741 1.00 91.62 84 VAL A O 1
ATOM 542 N N . SER A 1 85 ? 21.551 20.238 -27.911 1.00 92.06 85 SER A N 1
ATOM 543 C CA . SER A 1 85 ? 21.650 20.207 -29.372 1.00 92.06 85 SER A CA 1
ATOM 544 C C . SER A 1 85 ? 22.065 18.822 -29.868 1.00 92.06 85 SER A C 1
ATOM 546 O O . SER A 1 85 ? 21.535 18.319 -30.861 1.00 92.06 85 SER A O 1
ATOM 548 N N . ALA A 1 86 ? 22.984 18.163 -29.155 1.00 92.06 86 ALA A N 1
ATOM 549 C CA . ALA A 1 86 ? 23.385 16.795 -29.474 1.00 92.06 86 ALA A CA 1
ATOM 550 C C . ALA A 1 86 ? 22.231 15.796 -29.295 1.00 92.06 86 ALA A C 1
ATOM 552 O O . ALA A 1 86 ? 22.074 14.900 -30.128 1.00 92.06 86 ALA A O 1
ATOM 553 N N . ARG A 1 87 ? 21.402 15.961 -28.253 1.00 91.94 87 ARG A N 1
ATOM 554 C CA . ARG A 1 87 ? 20.214 15.123 -28.013 1.00 91.94 87 ARG A CA 1
ATOM 555 C C . ARG A 1 87 ? 19.171 15.272 -29.109 1.00 91.94 87 ARG A C 1
ATOM 557 O O . ARG A 1 87 ? 18.686 14.266 -29.622 1.00 91.94 87 ARG A O 1
ATOM 564 N N . GLU A 1 88 ? 18.852 16.504 -29.490 1.00 90.19 88 GLU A N 1
ATOM 565 C CA . GLU A 1 88 ? 17.884 16.785 -30.555 1.00 90.19 88 GLU A CA 1
ATOM 566 C C . GLU A 1 88 ? 18.354 16.204 -31.890 1.00 90.19 88 GLU A C 1
ATOM 568 O O . GLU A 1 88 ? 17.625 15.445 -32.534 1.00 90.19 88 GLU A O 1
ATOM 573 N N . ALA A 1 89 ? 19.615 16.453 -32.251 1.00 91.88 89 ALA A N 1
ATOM 574 C CA . ALA A 1 89 ? 20.191 15.934 -33.484 1.00 91.88 89 ALA A CA 1
ATOM 575 C C . ALA A 1 89 ? 20.295 14.397 -33.485 1.00 91.88 89 ALA A C 1
ATOM 577 O O . ALA A 1 89 ? 20.161 13.768 -34.534 1.00 91.88 89 ALA A O 1
ATOM 578 N N . ALA A 1 90 ? 20.550 13.767 -32.335 1.00 92.44 90 ALA A N 1
ATOM 579 C CA . ALA A 1 90 ? 20.535 12.312 -32.208 1.00 92.44 90 ALA A CA 1
ATOM 580 C C . ALA A 1 90 ? 19.121 11.734 -32.359 1.00 92.44 90 ALA A C 1
ATOM 582 O O . ALA A 1 90 ? 18.940 10.770 -33.100 1.00 92.44 90 ALA A O 1
ATOM 583 N N . SER A 1 91 ? 18.124 12.349 -31.715 1.00 89.62 91 SER A N 1
ATOM 584 C CA . SER A 1 91 ? 16.713 11.954 -31.807 1.00 89.62 91 SER A CA 1
ATOM 585 C C . SER A 1 91 ? 16.214 12.003 -33.251 1.00 89.62 91 SER A C 1
ATOM 587 O O . SER A 1 91 ? 15.678 11.018 -33.754 1.00 89.62 91 SER A O 1
ATOM 589 N N . GLU A 1 92 ? 16.477 13.106 -33.958 1.00 89.88 92 GLU A N 1
ATOM 590 C CA . GLU A 1 92 ? 16.070 13.271 -35.356 1.00 89.88 92 GLU A CA 1
ATOM 591 C C . GLU A 1 92 ? 16.736 12.235 -36.276 1.00 89.88 92 GLU A C 1
ATOM 593 O O . GLU A 1 92 ? 16.092 11.656 -37.152 1.00 89.88 92 GLU A O 1
ATOM 598 N N . ARG A 1 93 ? 18.028 11.951 -36.065 1.00 91.31 93 ARG A N 1
ATOM 599 C CA . ARG A 1 93 ? 18.751 10.936 -36.846 1.00 91.31 93 ARG A CA 1
ATOM 600 C C . ARG A 1 93 ? 18.202 9.534 -36.609 1.00 91.31 93 ARG A C 1
ATOM 602 O O . ARG A 1 93 ? 18.037 8.800 -37.577 1.00 91.31 93 ARG A O 1
ATOM 609 N N . LEU A 1 94 ? 17.904 9.172 -35.361 1.00 88.81 94 LEU A N 1
ATOM 610 C CA . LEU A 1 94 ? 17.315 7.873 -35.024 1.00 88.81 94 LEU A CA 1
ATOM 611 C C . LEU A 1 94 ? 15.904 7.724 -35.608 1.00 88.81 94 LEU A C 1
ATOM 613 O O . LEU A 1 94 ? 15.561 6.647 -36.090 1.00 88.81 94 LEU A O 1
ATOM 617 N N . GLU A 1 95 ? 15.125 8.807 -35.657 1.00 86.00 95 GLU A N 1
ATOM 618 C CA . GLU A 1 95 ? 13.792 8.807 -36.269 1.00 86.00 95 GLU A CA 1
ATOM 619 C C . GLU A 1 95 ? 13.839 8.464 -37.762 1.00 86.00 95 GLU A C 1
ATOM 621 O O . GLU A 1 95 ? 13.074 7.628 -38.236 1.00 86.00 95 GLU A O 1
ATOM 626 N N . ARG A 1 96 ? 14.809 9.017 -38.502 1.00 85.88 96 ARG A N 1
ATOM 627 C CA . ARG A 1 96 ? 14.994 8.690 -39.928 1.00 85.88 96 ARG A CA 1
ATOM 628 C C . ARG A 1 96 ? 15.362 7.220 -40.165 1.00 85.88 96 ARG A C 1
ATOM 630 O O . ARG A 1 96 ? 15.121 6.712 -41.254 1.00 85.88 96 ARG A O 1
ATOM 637 N N . VAL A 1 97 ? 15.938 6.544 -39.168 1.00 81.56 97 VAL A N 1
ATOM 638 C CA . VAL A 1 97 ? 16.289 5.112 -39.226 1.00 81.56 97 VAL A CA 1
ATOM 639 C C . VAL A 1 97 ? 15.108 4.215 -38.853 1.00 81.56 97 VAL A C 1
ATOM 641 O O . VAL A 1 97 ? 15.041 3.074 -39.310 1.00 81.56 97 VAL A O 1
ATOM 644 N N . SER A 1 98 ? 14.176 4.704 -38.028 1.00 68.88 98 SER A N 1
ATOM 645 C CA . SER A 1 98 ? 13.051 3.907 -37.513 1.00 68.88 98 SER A CA 1
ATOM 646 C C . SER A 1 98 ? 12.149 3.381 -38.642 1.00 68.88 98 SER A C 1
ATOM 648 O O . SER A 1 98 ? 11.632 2.265 -38.551 1.00 68.88 98 SER A O 1
ATOM 650 N N . VAL A 1 99 ? 12.077 4.110 -39.764 1.00 57.91 99 VAL A N 1
ATOM 651 C CA . VAL A 1 99 ? 11.419 3.704 -41.013 1.00 57.91 99 VAL A CA 1
ATOM 652 C C . VAL A 1 99 ? 12.217 2.568 -41.685 1.00 57.91 99 VAL A C 1
ATOM 654 O O . VAL A 1 99 ? 13.000 2.781 -42.604 1.00 57.91 99 VAL A O 1
ATOM 657 N N . GLY A 1 100 ? 12.047 1.338 -41.187 1.00 56.22 100 GLY A N 1
ATOM 658 C CA . GLY A 1 100 ? 12.647 0.104 -41.724 1.00 56.22 100 GLY A CA 1
ATOM 659 C C . GLY A 1 100 ? 13.814 -0.489 -40.916 1.00 56.22 100 GLY A C 1
ATOM 660 O O . GLY A 1 100 ? 14.226 -1.612 -41.198 1.00 56.22 100 GLY A O 1
ATOM 661 N N . GLY A 1 101 ? 14.322 0.211 -39.893 1.00 60.97 101 GLY A N 1
ATOM 662 C CA . GLY A 1 101 ? 15.500 -0.180 -39.095 1.00 60.97 101 GLY A CA 1
ATOM 663 C C . GLY A 1 101 ? 15.233 -0.566 -37.632 1.00 60.97 101 GLY A C 1
ATOM 664 O O . GLY A 1 101 ? 16.177 -0.641 -36.842 1.00 60.97 101 GLY A O 1
ATOM 665 N N . GLY A 1 102 ? 13.976 -0.812 -37.242 1.00 71.44 102 GLY A N 1
ATOM 666 C CA . GLY A 1 102 ? 13.579 -1.038 -35.840 1.00 71.44 102 GLY A CA 1
ATOM 667 C C . GLY A 1 102 ? 14.359 -2.142 -35.106 1.00 71.44 102 GLY A C 1
ATOM 668 O O . GLY A 1 102 ? 14.691 -1.980 -33.933 1.00 71.44 102 GLY A O 1
ATOM 669 N N . GLN A 1 103 ? 14.749 -3.219 -35.798 1.00 78.75 103 GLN A N 1
ATOM 670 C CA . GLN A 1 103 ? 15.566 -4.299 -35.218 1.00 78.75 103 GLN A CA 1
ATOM 671 C C . GLN A 1 103 ? 16.974 -3.833 -34.811 1.00 78.75 103 GLN A C 1
ATOM 673 O O . GLN A 1 103 ? 17.477 -4.214 -33.752 1.00 78.75 103 GLN A O 1
ATOM 678 N N . SER A 1 104 ? 17.596 -2.955 -35.603 1.00 81.25 104 SER A N 1
ATOM 679 C CA . SER A 1 104 ? 18.909 -2.385 -35.281 1.00 81.25 104 SER A CA 1
ATOM 680 C C . SER A 1 104 ? 18.836 -1.514 -34.027 1.00 81.25 104 SER A C 1
ATOM 682 O O . SER A 1 104 ? 19.710 -1.604 -33.167 1.00 81.25 104 SER A O 1
ATOM 684 N N . LEU A 1 105 ? 17.759 -0.739 -33.864 1.00 85.12 105 LEU A N 1
ATOM 685 C CA . LEU A 1 105 ? 17.517 0.063 -32.659 1.00 85.12 105 LEU A CA 1
ATOM 686 C C . LEU A 1 105 ? 17.196 -0.801 -31.435 1.00 85.12 105 LEU A C 1
ATOM 688 O O . LEU A 1 105 ? 17.622 -0.485 -30.325 1.00 85.12 105 LEU A O 1
ATOM 692 N N . LEU A 1 106 ? 16.492 -1.918 -31.625 1.00 90.00 106 LEU A N 1
ATOM 693 C CA . LEU A 1 106 ? 16.200 -2.869 -30.554 1.00 90.00 106 LEU A CA 1
ATOM 694 C C . LEU A 1 106 ? 17.473 -3.535 -30.017 1.00 90.00 106 LEU A C 1
ATOM 696 O O . LEU A 1 106 ? 17.595 -3.765 -28.813 1.00 90.00 106 LEU A O 1
ATOM 700 N N . SER A 1 107 ? 18.450 -3.799 -30.891 1.00 91.56 107 SER A N 1
ATOM 701 C CA . SER A 1 107 ? 19.736 -4.383 -30.496 1.00 91.56 107 SER A CA 1
ATOM 702 C C . SER A 1 107 ? 20.524 -3.498 -29.520 1.00 91.56 107 SER A C 1
ATOM 704 O O . SER A 1 107 ? 21.217 -4.022 -28.648 1.00 91.56 107 SER A O 1
ATOM 706 N N . LEU A 1 108 ? 20.342 -2.170 -29.580 1.00 94.75 108 LEU A N 1
ATOM 707 C CA . LEU A 1 108 ? 20.996 -1.213 -28.677 1.00 94.75 108 LEU A CA 1
ATOM 708 C C . LEU A 1 108 ? 20.557 -1.380 -27.219 1.00 94.75 108 LEU A C 1
ATOM 710 O O . LEU A 1 108 ? 21.312 -1.043 -26.308 1.00 94.75 108 LEU A O 1
ATOM 714 N N . LEU A 1 109 ? 19.375 -1.955 -26.970 1.00 95.19 109 LEU A N 1
ATOM 715 C CA . LEU A 1 109 ? 18.954 -2.296 -25.611 1.00 95.19 109 LEU A CA 1
ATOM 716 C C . LEU A 1 109 ? 19.897 -3.315 -24.971 1.00 95.19 109 LEU A C 1
ATOM 718 O O . LEU A 1 109 ? 19.966 -3.360 -23.751 1.00 95.19 109 LEU A O 1
ATOM 722 N N . GLN A 1 110 ? 20.625 -4.116 -25.751 1.00 94.38 110 GLN A N 1
ATOM 723 C CA . GLN A 1 110 ? 21.558 -5.142 -25.275 1.00 94.38 110 GLN A CA 1
ATOM 724 C C . GLN A 1 110 ? 23.023 -4.686 -25.324 1.00 94.38 110 GLN A C 1
ATOM 726 O O . GLN A 1 110 ? 23.921 -5.502 -25.125 1.00 94.38 110 GLN A O 1
ATOM 731 N N . ASP A 1 111 ? 23.276 -3.401 -25.582 1.00 96.81 111 ASP A N 1
ATOM 732 C CA . ASP A 1 111 ? 24.634 -2.888 -25.722 1.00 96.81 111 ASP A CA 1
ATOM 733 C C . ASP A 1 111 ? 25.455 -3.016 -24.429 1.00 96.81 111 ASP A C 1
ATOM 735 O O . ASP A 1 111 ? 24.919 -2.967 -23.319 1.00 96.81 111 ASP A O 1
ATOM 739 N N . ALA A 1 112 ? 26.775 -3.155 -24.558 1.00 95.44 112 ALA A N 1
ATOM 740 C CA . ALA A 1 112 ? 27.674 -3.229 -23.411 1.00 95.44 112 ALA A CA 1
ATOM 741 C C . ALA A 1 112 ? 27.688 -1.917 -22.606 1.00 95.44 112 ALA A C 1
ATOM 743 O O . ALA A 1 112 ? 27.772 -1.950 -21.374 1.00 95.44 112 ALA A O 1
ATOM 744 N N . SER A 1 113 ? 27.555 -0.769 -23.278 1.00 96.31 113 SER A N 1
ATOM 745 C CA . SER A 1 113 ? 27.564 0.544 -22.636 1.00 96.31 113 SER A CA 1
ATOM 746 C C . SER A 1 113 ? 26.222 0.858 -21.958 1.00 96.31 113 SER A C 1
ATOM 748 O O . SER A 1 113 ? 25.180 0.839 -22.622 1.00 96.31 113 SER A O 1
ATOM 750 N N . PRO A 1 114 ? 26.212 1.207 -20.655 1.00 96.12 114 PRO A N 1
ATOM 751 C CA . PRO A 1 114 ? 24.988 1.614 -19.970 1.00 96.12 114 PRO A CA 1
ATOM 752 C C . PRO A 1 114 ? 24.388 2.896 -20.559 1.00 96.12 114 PRO A C 1
ATOM 754 O O . PRO A 1 114 ? 23.167 3.000 -20.624 1.00 96.12 114 PRO A O 1
ATOM 757 N N . ASP A 1 115 ? 25.201 3.832 -21.062 1.00 95.81 115 ASP A N 1
ATOM 758 C CA . ASP A 1 115 ? 24.698 5.063 -21.689 1.00 95.81 115 ASP A CA 1
ATOM 759 C C . ASP A 1 115 ? 23.958 4.776 -22.999 1.00 95.81 115 ASP A C 1
ATOM 761 O O . ASP A 1 115 ? 22.906 5.363 -23.252 1.00 95.81 115 ASP A O 1
ATOM 765 N N . VAL A 1 116 ? 24.459 3.826 -23.799 1.00 96.62 116 VAL A N 1
ATOM 766 C CA . VAL A 1 116 ? 23.784 3.380 -25.028 1.00 96.62 116 VAL A CA 1
ATOM 767 C C . VAL A 1 116 ? 22.461 2.704 -24.682 1.00 96.62 116 VAL A C 1
ATOM 769 O O . VAL A 1 116 ? 21.435 3.059 -25.260 1.00 96.62 116 VAL A O 1
ATOM 772 N N . ARG A 1 117 ? 22.448 1.786 -23.703 1.00 97.69 117 ARG A N 1
ATOM 773 C CA . ARG A 1 117 ? 21.206 1.131 -23.257 1.00 97.69 117 ARG A CA 1
ATOM 774 C C . ARG A 1 117 ? 20.202 2.139 -22.708 1.00 97.69 117 ARG A C 1
ATOM 776 O O . ARG A 1 117 ? 19.026 2.077 -23.054 1.00 97.69 117 ARG A O 1
ATOM 783 N N . ARG A 1 118 ? 20.655 3.092 -21.888 1.00 96.38 118 ARG A N 1
ATOM 784 C CA . ARG A 1 118 ? 19.821 4.156 -21.312 1.00 96.38 118 ARG A CA 1
ATOM 785 C C . ARG A 1 118 ? 19.211 5.018 -22.410 1.00 96.38 118 ARG A C 1
ATOM 787 O O . ARG A 1 118 ? 18.009 5.260 -22.388 1.00 96.38 118 ARG A O 1
ATOM 794 N N . GLY A 1 119 ? 20.023 5.427 -23.381 1.00 95.19 119 GLY A N 1
ATOM 795 C CA . GLY A 1 119 ? 19.581 6.166 -24.557 1.00 95.19 119 GLY A CA 1
ATOM 796 C C . GLY A 1 119 ? 18.596 5.394 -25.422 1.00 95.19 119 GLY A C 1
ATOM 797 O O . GLY A 1 119 ? 17.593 5.954 -25.853 1.00 95.19 119 GLY A O 1
ATOM 798 N N . ALA A 1 120 ? 18.822 4.095 -25.613 1.00 95.31 120 ALA A N 1
ATOM 799 C CA . ALA A 1 120 ? 17.902 3.229 -26.337 1.00 95.31 120 ALA A CA 1
ATOM 800 C C . ALA A 1 120 ? 16.547 3.113 -25.620 1.00 95.31 120 ALA A C 1
ATOM 802 O O . ALA A 1 120 ? 15.513 3.316 -26.249 1.00 95.31 120 ALA A O 1
ATOM 803 N N . VAL A 1 121 ? 16.524 2.862 -24.304 1.00 96.38 121 VAL A N 1
ATOM 804 C CA . VAL A 1 121 ? 15.264 2.848 -23.533 1.00 96.38 121 VAL A CA 1
ATOM 805 C C . VAL A 1 121 ? 14.578 4.215 -23.596 1.00 96.38 121 VAL A C 1
ATOM 807 O O . VAL A 1 121 ? 13.371 4.274 -23.812 1.00 96.38 121 VAL A O 1
ATOM 810 N N . PHE A 1 122 ? 15.336 5.309 -23.457 1.00 94.19 122 PHE A N 1
ATOM 811 C CA . PHE A 1 122 ? 14.812 6.673 -23.551 1.00 94.19 122 PHE A CA 1
ATOM 812 C C . PHE A 1 122 ? 14.164 6.951 -24.912 1.00 94.19 122 PHE A C 1
ATOM 814 O O . PHE A 1 122 ? 13.052 7.463 -24.965 1.00 94.19 122 PHE A O 1
ATOM 821 N N . TYR A 1 123 ? 14.823 6.563 -26.006 1.00 92.56 123 TYR A N 1
ATOM 822 C CA . TYR A 1 123 ? 14.277 6.688 -27.357 1.00 92.56 123 TYR A CA 1
ATOM 823 C C . TYR A 1 123 ? 12.931 5.969 -27.493 1.00 92.56 123 TYR A C 1
ATOM 825 O O . TYR A 1 123 ? 11.959 6.542 -27.997 1.00 92.56 123 TYR A O 1
ATOM 833 N N . TRP A 1 124 ? 12.881 4.720 -27.019 1.00 93.25 124 TRP A N 1
ATOM 834 C CA . TRP A 1 124 ? 11.695 3.880 -27.119 1.00 93.25 124 TRP A CA 1
ATOM 835 C C . TRP A 1 124 ? 10.548 4.356 -26.234 1.00 93.25 124 TRP A C 1
ATOM 837 O O . TRP A 1 124 ? 9.404 4.160 -26.629 1.00 93.25 124 TRP A O 1
ATOM 847 N N . LEU A 1 125 ? 10.821 5.003 -25.095 1.00 91.06 125 LEU A N 1
ATOM 848 C CA . LEU A 1 125 ? 9.830 5.357 -24.073 1.00 91.06 125 LEU A CA 1
ATOM 849 C C . LEU A 1 125 ? 8.578 6.056 -24.627 1.00 91.06 125 LEU A C 1
ATOM 851 O O . LEU A 1 125 ? 7.469 5.717 -24.217 1.00 91.06 125 LEU A O 1
ATOM 855 N N . ASP A 1 126 ? 8.753 6.969 -25.583 1.00 85.44 126 ASP A N 1
ATOM 856 C CA . ASP A 1 126 ? 7.659 7.746 -26.183 1.00 85.44 126 ASP A CA 1
ATOM 857 C C . ASP A 1 126 ? 7.123 7.143 -27.491 1.00 85.44 126 ASP A C 1
ATOM 859 O O . ASP A 1 126 ? 6.109 7.600 -28.012 1.00 85.44 126 ASP A O 1
ATOM 863 N N . ARG A 1 127 ? 7.782 6.110 -28.028 1.00 89.62 127 ARG A N 1
ATOM 864 C CA . ARG A 1 127 ? 7.571 5.630 -29.407 1.00 89.62 127 ARG A CA 1
ATOM 865 C C . ARG A 1 127 ? 7.098 4.195 -29.517 1.00 89.62 127 ARG A C 1
ATOM 867 O O . ARG A 1 127 ? 6.551 3.827 -30.550 1.00 89.62 127 ARG A O 1
ATOM 874 N N . PHE A 1 128 ? 7.330 3.372 -28.498 1.00 91.56 128 PHE A N 1
ATOM 875 C CA . PHE A 1 128 ? 6.922 1.979 -28.588 1.00 91.56 128 PHE A CA 1
ATOM 876 C C . PHE A 1 128 ? 5.394 1.857 -28.573 1.00 91.56 128 PHE A C 1
ATOM 878 O O . PHE A 1 128 ? 4.702 2.546 -27.811 1.00 91.56 128 PHE A O 1
ATOM 885 N N . ASP A 1 129 ? 4.890 0.959 -29.415 1.00 91.81 129 ASP A N 1
ATOM 886 C CA . ASP A 1 129 ? 3.514 0.486 -29.370 1.00 91.81 129 ASP A CA 1
ATOM 887 C C . ASP A 1 129 ? 3.416 -0.622 -28.305 1.00 91.81 129 ASP A C 1
ATOM 889 O O . ASP A 1 129 ? 4.125 -1.626 -28.414 1.00 91.81 129 ASP A O 1
ATOM 893 N N . PRO A 1 130 ? 2.565 -0.484 -27.271 1.00 93.06 130 PRO A N 1
ATOM 894 C CA . PRO A 1 130 ? 2.314 -1.552 -26.306 1.00 93.06 130 PRO A CA 1
ATOM 895 C C . PRO A 1 130 ? 1.827 -2.876 -26.917 1.00 93.06 130 PRO A C 1
ATOM 897 O O . PRO A 1 130 ? 1.931 -3.906 -26.252 1.00 93.06 130 PRO A O 1
ATOM 900 N N . ALA A 1 131 ? 1.300 -2.869 -28.147 1.00 92.12 131 ALA A N 1
ATOM 901 C CA . ALA A 1 131 ? 0.927 -4.082 -28.873 1.00 92.12 131 ALA A CA 1
ATOM 902 C C . ALA A 1 131 ? 2.127 -4.807 -29.517 1.00 92.12 131 ALA A C 1
ATOM 904 O O . ALA A 1 131 ? 2.017 -5.989 -29.854 1.00 92.12 131 ALA A O 1
ATOM 905 N N . ASP A 1 132 ? 3.283 -4.148 -29.659 1.00 93.06 132 ASP A N 1
ATOM 906 C CA . ASP A 1 132 ? 4.503 -4.778 -30.165 1.00 93.06 132 ASP A CA 1
ATOM 907 C C . ASP A 1 132 ? 5.173 -5.607 -29.059 1.00 93.06 132 ASP A C 1
ATOM 909 O O . ASP A 1 132 ? 6.005 -5.133 -28.275 1.00 93.06 132 ASP A O 1
ATOM 913 N N . ALA A 1 133 ? 4.815 -6.891 -29.016 1.00 92.62 133 ALA A N 1
ATOM 914 C CA . ALA A 1 133 ? 5.331 -7.838 -28.036 1.00 92.62 133 ALA A CA 1
ATOM 915 C C . ALA A 1 133 ? 6.865 -7.964 -28.059 1.00 92.62 133 ALA A C 1
ATOM 917 O O . ALA A 1 133 ? 7.464 -8.236 -27.016 1.00 92.62 133 ALA A O 1
ATOM 918 N N . ALA A 1 134 ? 7.522 -7.764 -29.208 1.00 91.94 134 ALA A N 1
ATOM 919 C CA . ALA A 1 134 ? 8.974 -7.879 -29.305 1.00 91.94 134 ALA A CA 1
ATOM 920 C C . ALA A 1 134 ? 9.668 -6.692 -28.623 1.00 91.94 134 ALA A C 1
ATOM 922 O O . ALA A 1 134 ? 10.604 -6.893 -27.839 1.00 91.94 134 ALA A O 1
ATOM 923 N N . VAL A 1 135 ? 9.182 -5.471 -28.867 1.00 93.69 135 VAL A N 1
ATOM 924 C CA . VAL A 1 135 ? 9.708 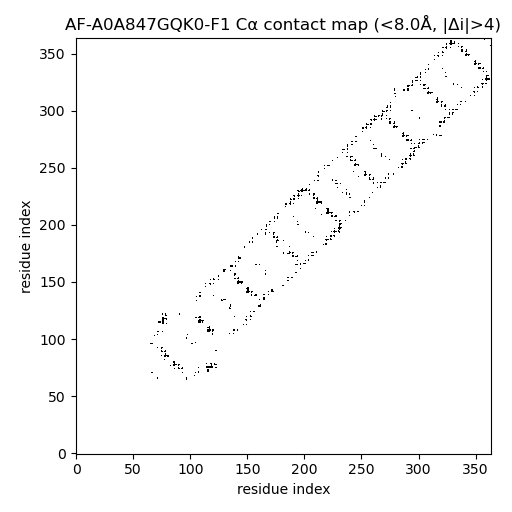-4.259 -28.220 1.00 93.69 135 VAL A CA 1
ATOM 925 C C . VAL A 1 135 ? 9.399 -4.269 -26.726 1.00 93.69 135 VAL A C 1
ATOM 927 O O . VAL A 1 135 ? 10.300 -4.060 -25.910 1.00 93.69 135 VAL A O 1
ATOM 930 N N . VAL A 1 136 ? 8.161 -4.603 -26.352 1.00 96.38 136 VAL A N 1
ATOM 931 C CA . VAL A 1 136 ? 7.740 -4.727 -24.950 1.00 96.38 136 VAL A CA 1
ATOM 932 C C . VAL A 1 136 ? 8.597 -5.752 -24.205 1.00 96.38 136 VAL A C 1
ATOM 934 O O . VAL A 1 136 ? 9.125 -5.443 -23.137 1.00 96.38 136 VAL A O 1
ATOM 937 N N . ALA A 1 137 ? 8.824 -6.941 -24.773 1.00 95.69 137 ALA A N 1
ATOM 938 C CA . ALA A 1 137 ? 9.666 -7.958 -24.145 1.00 95.69 137 ALA A CA 1
ATOM 939 C C . ALA A 1 137 ? 11.129 -7.503 -24.000 1.00 95.69 137 ALA A C 1
ATOM 941 O O . ALA A 1 137 ? 11.780 -7.803 -22.994 1.00 95.69 137 ALA A O 1
ATOM 942 N N . ALA A 1 138 ? 11.667 -6.771 -24.978 1.00 95.75 138 ALA A N 1
ATOM 943 C CA . ALA A 1 138 ? 13.026 -6.243 -24.899 1.00 95.75 138 ALA A CA 1
ATOM 944 C C . ALA A 1 138 ? 13.167 -5.155 -23.820 1.00 95.75 138 ALA A C 1
ATOM 946 O O . ALA A 1 138 ? 14.152 -5.162 -23.078 1.00 95.75 138 ALA A O 1
ATOM 947 N N . LEU A 1 139 ? 12.177 -4.267 -23.686 1.00 97.12 139 LEU A N 1
ATOM 948 C CA . LEU A 1 139 ? 12.130 -3.253 -22.629 1.00 97.12 139 LEU A CA 1
ATOM 949 C C . LEU A 1 139 ? 11.912 -3.889 -21.248 1.00 97.12 139 LEU A C 1
ATOM 951 O O . LEU A 1 139 ? 12.601 -3.524 -20.297 1.00 97.12 139 LEU A O 1
ATOM 955 N N . ALA A 1 140 ? 11.045 -4.898 -21.132 1.00 97.38 140 ALA A N 1
ATOM 956 C CA . ALA A 1 140 ? 10.822 -5.635 -19.886 1.00 97.38 140 ALA A CA 1
ATOM 957 C C . ALA A 1 140 ? 12.110 -6.297 -19.367 1.00 97.38 140 ALA A C 1
ATOM 959 O O . ALA A 1 140 ? 12.417 -6.225 -18.176 1.00 97.38 140 ALA A O 1
ATOM 960 N N . LYS A 1 141 ? 12.956 -6.835 -20.259 1.00 97.00 141 LYS A N 1
ATOM 961 C CA . LYS A 1 141 ? 14.293 -7.353 -19.900 1.00 97.00 141 LYS A CA 1
ATOM 962 C C . LYS A 1 141 ? 15.234 -6.296 -19.309 1.00 97.00 141 LYS A C 1
ATOM 964 O O . LYS A 1 141 ? 16.282 -6.664 -18.777 1.00 97.00 141 LYS A O 1
ATOM 969 N N . ARG A 1 142 ? 14.947 -4.996 -19.443 1.00 97.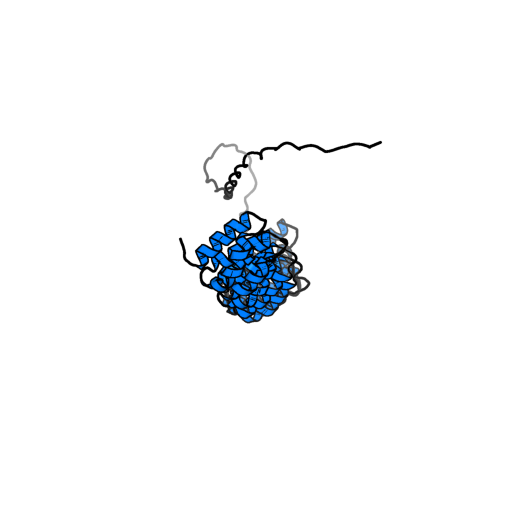69 142 ARG A N 1
ATOM 970 C CA . ARG A 1 142 ? 15.737 -3.904 -18.842 1.00 97.69 142 ARG A CA 1
ATOM 971 C C . ARG A 1 142 ? 15.312 -3.564 -17.412 1.00 97.69 142 ARG A C 1
ATOM 973 O O . ARG A 1 142 ? 16.052 -2.864 -16.733 1.00 97.69 142 ARG A O 1
ATOM 980 N N . LEU A 1 143 ? 14.222 -4.137 -16.892 1.00 97.25 143 LEU A N 1
ATOM 981 C CA . LEU A 1 143 ? 13.875 -4.043 -15.463 1.00 97.25 143 LEU A CA 1
ATOM 982 C C . LEU A 1 143 ? 14.926 -4.700 -14.549 1.00 97.25 143 LEU A C 1
ATOM 984 O O . LEU A 1 143 ? 15.002 -4.383 -13.368 1.00 97.25 143 LEU A O 1
ATOM 988 N N . SER A 1 144 ? 15.767 -5.583 -15.094 1.00 95.81 144 SER A N 1
ATOM 989 C CA . SER A 1 144 ? 16.902 -6.211 -14.397 1.00 95.81 144 SER A CA 1
ATOM 990 C C . SER A 1 144 ? 18.260 -5.752 -14.926 1.00 95.81 144 SER A C 1
ATOM 992 O O . SER A 1 144 ? 19.249 -6.467 -14.776 1.00 95.81 144 SER A O 1
ATOM 994 N N . ASP A 1 145 ? 18.324 -4.597 -15.593 1.00 97.44 145 ASP A N 1
ATOM 995 C CA . ASP A 1 145 ? 19.594 -4.063 -16.083 1.00 97.44 145 ASP A CA 1
ATOM 996 C C . ASP A 1 145 ? 20.584 -3.838 -14.924 1.00 97.44 145 ASP A C 1
ATOM 998 O O . ASP A 1 145 ? 20.152 -3.420 -13.853 1.00 97.44 145 ASP A O 1
ATOM 1002 N N . PRO A 1 146 ? 21.898 -4.080 -15.081 1.00 94.88 146 PRO A N 1
ATOM 1003 C CA . PRO A 1 146 ? 22.872 -3.764 -14.034 1.00 94.88 146 PRO A CA 1
ATOM 1004 C C . PRO A 1 146 ? 22.893 -2.279 -13.645 1.00 94.88 146 PRO A C 1
ATOM 1006 O O . PRO A 1 146 ? 23.154 -1.950 -12.487 1.00 94.88 146 PRO A O 1
ATOM 1009 N N . ASP A 1 147 ? 22.578 -1.381 -14.581 1.00 95.62 147 ASP A N 1
ATOM 1010 C CA . ASP A 1 147 ? 22.562 0.060 -14.349 1.00 95.62 147 ASP A CA 1
ATOM 1011 C C . ASP A 1 147 ? 21.204 0.543 -13.808 1.00 95.62 147 ASP A C 1
ATOM 1013 O O . ASP A 1 147 ? 20.147 0.313 -14.401 1.00 95.62 147 ASP A O 1
ATOM 1017 N N . ALA A 1 148 ? 21.229 1.261 -12.683 1.00 94.88 148 ALA A N 1
ATOM 1018 C CA . ALA A 1 148 ? 20.019 1.759 -12.026 1.00 94.88 148 ALA A CA 1
ATOM 1019 C C . ALA A 1 148 ? 19.244 2.786 -12.869 1.00 94.88 148 ALA A C 1
ATOM 1021 O O . ALA A 1 148 ? 18.015 2.835 -12.807 1.00 94.88 148 ALA A O 1
ATOM 1022 N N . SER A 1 149 ? 19.934 3.587 -13.686 1.00 94.94 149 SER A N 1
ATOM 1023 C CA . SER A 1 149 ? 19.283 4.569 -14.560 1.00 94.94 149 SER A CA 1
ATOM 1024 C C . SER A 1 149 ? 18.523 3.874 -15.687 1.00 94.94 149 SER A C 1
ATOM 1026 O O . SER A 1 149 ? 17.422 4.299 -16.041 1.00 94.94 149 SER A O 1
ATOM 1028 N N . VAL A 1 150 ? 19.084 2.787 -16.226 1.00 97.00 150 VAL A N 1
ATOM 1029 C CA . VAL A 1 150 ? 18.410 1.952 -17.230 1.00 97.00 150 VAL A CA 1
ATOM 1030 C C . VAL A 1 150 ? 17.180 1.273 -16.623 1.00 97.00 150 VAL A C 1
ATOM 1032 O O . VAL A 1 150 ? 16.102 1.358 -17.215 1.00 97.00 150 VAL A O 1
ATOM 1035 N N . ARG A 1 151 ? 17.292 0.684 -15.420 1.00 97.12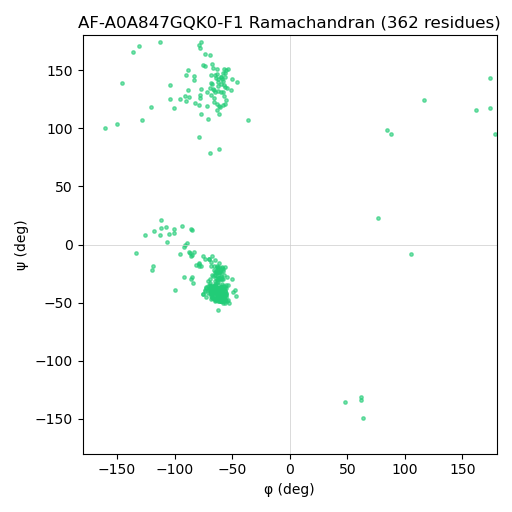 151 ARG A N 1
ATOM 1036 C CA . ARG A 1 151 ? 16.141 0.082 -14.717 1.00 97.12 151 ARG A CA 1
ATOM 1037 C C . ARG A 1 151 ? 15.033 1.096 -14.444 1.00 97.12 151 ARG A C 1
ATOM 1039 O O . ARG A 1 151 ? 13.869 0.792 -14.693 1.00 97.12 151 ARG A O 1
ATOM 1046 N N . LYS A 1 152 ? 15.378 2.313 -14.005 1.00 96.25 152 LYS A N 1
ATOM 1047 C CA . LYS A 1 152 ? 14.406 3.397 -13.787 1.00 96.25 152 LYS A CA 1
ATOM 1048 C C . LYS A 1 152 ? 13.627 3.726 -15.063 1.00 96.25 152 LYS A C 1
ATOM 1050 O O . LYS A 1 152 ? 12.404 3.799 -15.019 1.00 96.25 152 LYS A O 1
ATOM 1055 N N . LEU A 1 153 ? 14.306 3.905 -16.199 1.00 96.69 153 LEU A N 1
ATOM 1056 C CA . LEU A 1 153 ? 13.620 4.185 -17.467 1.00 96.69 153 LEU A CA 1
ATOM 1057 C C . LEU A 1 153 ? 12.775 2.996 -17.940 1.00 96.69 153 LEU A C 1
ATOM 1059 O O . LEU A 1 153 ? 11.661 3.194 -18.425 1.00 96.69 153 LEU A O 1
ATOM 1063 N N . ALA A 1 154 ? 13.267 1.769 -17.756 1.00 97.44 154 ALA A N 1
ATOM 1064 C CA . ALA A 1 154 ? 12.510 0.561 -18.068 1.00 97.44 154 ALA A CA 1
ATOM 1065 C C . ALA A 1 154 ? 11.237 0.457 -17.215 1.00 97.44 154 ALA A C 1
ATOM 1067 O O . ALA A 1 154 ? 10.186 0.077 -17.722 1.00 97.44 154 ALA A O 1
ATOM 1068 N N . LEU A 1 155 ? 11.304 0.861 -15.944 1.00 97.75 155 LEU A N 1
ATOM 1069 C CA . LEU A 1 155 ? 10.151 0.930 -15.052 1.00 97.75 155 LEU A CA 1
ATOM 1070 C C . LEU A 1 155 ? 9.143 2.002 -15.485 1.00 97.75 155 LEU A C 1
ATOM 1072 O O . LEU A 1 155 ? 7.938 1.781 -15.372 1.00 97.75 155 LEU A O 1
ATOM 1076 N N . THR A 1 156 ? 9.602 3.136 -16.024 1.00 96.81 156 THR A N 1
ATOM 1077 C CA . THR A 1 156 ? 8.707 4.125 -16.646 1.00 96.81 156 THR A CA 1
ATOM 1078 C C . THR A 1 156 ? 8.000 3.531 -17.863 1.00 96.81 156 THR A C 1
ATOM 1080 O O . THR A 1 156 ? 6.784 3.659 -17.975 1.00 96.81 156 THR A O 1
ATOM 1083 N N . ALA A 1 157 ? 8.726 2.821 -18.735 1.00 96.81 157 ALA A N 1
ATOM 1084 C CA . ALA A 1 157 ? 8.124 2.132 -19.877 1.00 96.81 157 ALA A CA 1
ATOM 1085 C C . ALA A 1 157 ? 7.109 1.067 -19.428 1.00 96.81 157 ALA A C 1
ATOM 1087 O O . ALA A 1 157 ? 6.036 0.952 -20.019 1.00 96.81 157 ALA A O 1
ATOM 1088 N N . ALA A 1 158 ? 7.399 0.359 -18.331 1.00 97.25 158 ALA A N 1
ATOM 1089 C CA . ALA A 1 158 ? 6.531 -0.678 -17.787 1.00 97.25 158 ALA A CA 1
ATOM 1090 C C . ALA A 1 158 ? 5.140 -0.167 -17.379 1.00 97.25 158 ALA A C 1
ATOM 1092 O O . ALA A 1 158 ? 4.178 -0.924 -17.417 1.00 97.25 158 ALA A O 1
ATOM 1093 N N . GLN A 1 159 ? 4.968 1.126 -17.098 1.00 94.06 159 GLN A N 1
ATOM 1094 C CA . GLN A 1 159 ? 3.637 1.696 -16.837 1.00 94.06 159 GLN A CA 1
ATOM 1095 C C . GLN A 1 159 ? 2.680 1.584 -18.035 1.00 94.06 159 GLN A C 1
ATOM 1097 O O . GLN A 1 159 ? 1.468 1.686 -17.861 1.00 94.06 159 GLN A O 1
ATOM 1102 N N . ARG A 1 160 ? 3.218 1.392 -19.245 1.00 95.75 160 ARG A N 1
ATOM 1103 C CA . ARG A 1 160 ? 2.462 1.254 -20.493 1.00 95.75 160 ARG A CA 1
ATOM 1104 C C . ARG A 1 160 ? 2.437 -0.184 -21.022 1.00 95.75 160 ARG A C 1
ATOM 1106 O O . ARG A 1 160 ? 1.901 -0.397 -22.105 1.00 95.75 160 ARG A O 1
ATOM 1113 N N . PHE A 1 161 ? 3.027 -1.161 -20.328 1.00 96.75 161 PHE A N 1
ATOM 1114 C CA . PHE A 1 161 ? 3.016 -2.544 -20.813 1.00 96.75 161 PHE A CA 1
ATOM 1115 C C . PHE A 1 161 ? 1.632 -3.191 -20.651 1.00 96.75 161 PHE A C 1
ATOM 1117 O O . PHE A 1 161 ? 0.889 -2.843 -19.729 1.00 96.75 161 PHE A O 1
ATOM 1124 N N . PRO A 1 162 ? 1.301 -4.185 -21.494 1.00 96.31 162 PRO A N 1
ATOM 1125 C CA . PRO A 1 162 ? 0.173 -5.076 -21.249 1.00 96.31 162 PRO A CA 1
ATOM 1126 C C . PRO A 1 162 ? 0.284 -5.772 -19.884 1.00 96.31 162 PRO A C 1
ATOM 1128 O O . PRO A 1 162 ? 1.383 -6.112 -19.435 1.00 96.31 162 PRO A O 1
ATOM 1131 N N . LEU A 1 163 ? -0.860 -6.039 -19.243 1.00 94.56 163 LEU A N 1
ATOM 1132 C CA . LEU A 1 163 ? -0.908 -6.659 -17.910 1.00 94.56 163 LEU A CA 1
ATOM 1133 C C . LEU A 1 163 ? -0.174 -8.005 -17.856 1.00 94.56 163 LEU A C 1
ATOM 1135 O O . LEU A 1 163 ? 0.568 -8.240 -16.906 1.00 94.56 163 LEU A O 1
ATOM 1139 N N . ASP A 1 164 ? -0.298 -8.842 -18.889 1.00 95.38 164 ASP A N 1
ATOM 1140 C CA . ASP A 1 164 ? 0.391 -10.139 -18.955 1.00 95.38 164 ASP A CA 1
ATOM 1141 C C . ASP A 1 164 ? 1.916 -9.988 -18.876 1.00 95.38 164 ASP A C 1
ATOM 1143 O O . ASP A 1 164 ? 2.597 -10.773 -18.214 1.00 95.38 164 ASP A O 1
ATOM 1147 N N . THR A 1 165 ? 2.470 -8.938 -19.489 1.00 96.94 165 THR A N 1
ATOM 1148 C CA . THR A 1 165 ? 3.900 -8.628 -19.386 1.00 96.94 165 THR A CA 1
ATOM 1149 C C . THR A 1 165 ? 4.271 -8.170 -17.979 1.00 96.94 165 THR A C 1
ATOM 1151 O O . THR A 1 165 ? 5.342 -8.528 -17.488 1.00 96.94 165 THR A O 1
ATOM 1154 N N . ILE A 1 166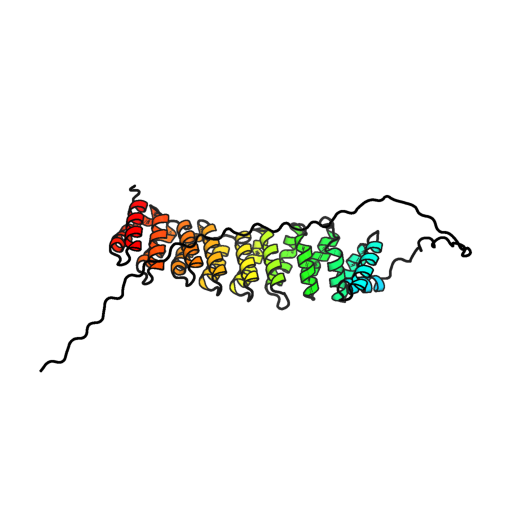 ? 3.410 -7.405 -17.302 1.00 97.06 166 ILE A N 1
ATOM 1155 C CA . ILE A 1 166 ? 3.654 -6.987 -15.913 1.00 97.06 166 ILE A CA 1
ATOM 1156 C C . ILE A 1 166 ? 3.622 -8.183 -14.965 1.00 97.06 166 ILE A C 1
ATOM 1158 O O . ILE A 1 166 ? 4.506 -8.292 -14.117 1.00 97.06 166 ILE A O 1
ATOM 1162 N N . VAL A 1 167 ? 2.701 -9.130 -15.169 1.00 96.81 167 VAL A N 1
ATOM 1163 C CA . VAL A 1 167 ? 2.678 -10.407 -14.438 1.00 96.81 167 VAL A CA 1
ATOM 1164 C C . VAL A 1 167 ? 3.975 -11.188 -14.668 1.00 96.81 167 VAL A C 1
ATOM 1166 O O . VAL A 1 167 ? 4.613 -11.618 -13.710 1.00 96.81 167 VAL A O 1
ATOM 1169 N N . GLN A 1 168 ? 4.436 -11.309 -15.916 1.00 96.31 168 GLN A N 1
ATOM 1170 C CA . GLN A 1 168 ? 5.712 -11.970 -16.234 1.00 96.31 168 GLN A CA 1
ATOM 1171 C C . GLN A 1 168 ? 6.936 -11.237 -15.662 1.00 96.31 168 GLN A C 1
ATOM 1173 O O . GLN A 1 168 ? 7.969 -11.860 -15.415 1.00 96.31 168 GLN A O 1
ATOM 1178 N N . SER A 1 169 ? 6.822 -9.924 -15.446 1.00 97.38 169 SER A N 1
ATOM 1179 C CA . SER A 1 169 ? 7.877 -9.072 -14.887 1.00 97.38 169 SER A CA 1
ATOM 1180 C C . SER A 1 169 ? 7.838 -8.987 -13.355 1.00 97.38 169 SER A C 1
ATOM 1182 O O . SER A 1 169 ? 8.648 -8.275 -12.753 1.00 97.38 169 SER A O 1
ATOM 1184 N N . LEU A 1 170 ? 6.903 -9.685 -12.701 1.00 97.31 170 LEU A N 1
ATOM 1185 C CA . LEU A 1 170 ? 6.711 -9.628 -11.254 1.00 97.31 170 LEU A CA 1
ATOM 1186 C C . LEU A 1 170 ? 7.986 -9.967 -10.454 1.00 97.31 170 LEU A C 1
ATOM 1188 O O . LEU A 1 170 ? 8.280 -9.230 -9.506 1.00 97.31 170 LEU A O 1
ATOM 1192 N N . PRO A 1 171 ? 8.796 -10.987 -10.815 1.00 97.06 171 PRO A N 1
ATOM 1193 C CA . PRO A 1 171 ? 10.061 -11.252 -10.124 1.00 97.06 171 PRO A CA 1
ATOM 1194 C C . PRO A 1 171 ? 11.037 -10.068 -10.177 1.00 97.06 171 PRO A C 1
ATOM 1196 O O . PRO A 1 171 ? 11.671 -9.732 -9.176 1.00 97.06 171 PRO A O 1
ATOM 1199 N N . GLN A 1 172 ? 11.127 -9.399 -11.327 1.00 96.56 172 GLN A N 1
ATOM 1200 C CA . GLN A 1 172 ? 12.004 -8.255 -11.556 1.00 96.56 172 GLN A CA 1
ATOM 1201 C C . GLN A 1 172 ? 11.534 -7.047 -10.741 1.00 96.56 172 GLN A C 1
ATOM 1203 O O . GLN A 1 172 ? 12.333 -6.448 -10.024 1.00 96.56 172 GLN A O 1
ATOM 1208 N N . LEU A 1 173 ? 10.233 -6.738 -10.774 1.00 97.94 173 LEU A N 1
ATOM 1209 C CA . LEU A 1 173 ? 9.644 -5.658 -9.974 1.00 97.94 173 LEU A CA 1
ATOM 1210 C C . LEU A 1 173 ? 9.818 -5.907 -8.470 1.00 97.94 173 LEU A C 1
ATOM 1212 O O . LEU A 1 173 ? 10.142 -4.990 -7.718 1.00 97.94 173 LEU A O 1
ATOM 1216 N N . THR A 1 174 ? 9.663 -7.159 -8.035 1.00 97.75 174 THR A N 1
ATOM 1217 C CA . THR A 1 174 ? 9.849 -7.564 -6.636 1.00 97.75 174 THR A CA 1
ATOM 1218 C C . THR A 1 174 ? 11.298 -7.380 -6.188 1.00 97.75 174 THR A C 1
ATOM 1220 O O . THR A 1 174 ? 11.543 -6.862 -5.098 1.00 97.75 174 THR A O 1
ATOM 1223 N N . ALA A 1 175 ? 12.269 -7.736 -7.035 1.00 96.31 175 ALA A N 1
ATOM 1224 C CA . ALA A 1 175 ? 13.689 -7.540 -6.746 1.00 96.31 175 ALA A CA 1
ATOM 1225 C C . ALA A 1 175 ? 14.055 -6.052 -6.581 1.00 96.31 175 ALA A C 1
ATOM 1227 O O . ALA A 1 175 ? 14.881 -5.714 -5.729 1.00 96.31 175 ALA A O 1
ATOM 1228 N N . MET A 1 176 ? 13.407 -5.151 -7.331 1.00 96.69 176 MET A N 1
ATOM 1229 C CA . MET A 1 176 ? 13.645 -3.705 -7.225 1.00 96.69 176 MET A CA 1
ATOM 1230 C C . MET A 1 176 ? 13.258 -3.134 -5.851 1.00 96.69 176 MET A C 1
ATOM 1232 O O . MET A 1 176 ? 13.895 -2.187 -5.396 1.00 96.69 176 MET A O 1
ATOM 1236 N N . LEU A 1 177 ? 12.285 -3.720 -5.140 1.00 96.69 177 LEU A N 1
ATOM 1237 C CA . LEU A 1 177 ? 11.824 -3.224 -3.830 1.00 96.69 177 LEU A CA 1
ATOM 1238 C C . LEU A 1 177 ? 12.915 -3.186 -2.750 1.00 96.69 177 LEU A C 1
ATOM 1240 O O . LEU A 1 177 ? 12.779 -2.448 -1.780 1.00 96.69 177 LEU A O 1
ATOM 1244 N N . GLY A 1 178 ? 13.968 -3.995 -2.882 1.00 90.50 178 GLY A N 1
ATOM 1245 C CA . GLY A 1 178 ? 15.046 -4.095 -1.894 1.00 90.50 178 GLY A CA 1
ATOM 1246 C C . GLY A 1 178 ? 16.443 -3.863 -2.461 1.00 90.50 178 GLY A C 1
ATOM 1247 O O . GLY A 1 178 ? 17.423 -4.112 -1.760 1.00 90.50 178 GLY A O 1
ATOM 1248 N N . HIS A 1 179 ? 16.560 -3.442 -3.721 1.00 90.88 179 HIS A N 1
ATOM 1249 C CA . HIS A 1 179 ? 17.857 -3.356 -4.379 1.00 90.88 179 HIS A CA 1
ATOM 1250 C C . HIS A 1 179 ? 18.631 -2.095 -3.926 1.00 90.88 179 HIS A C 1
ATOM 1252 O O . HIS A 1 179 ? 18.093 -0.989 -4.018 1.00 90.88 179 HIS A O 1
ATOM 1258 N N . PRO A 1 180 ? 19.901 -2.209 -3.475 1.00 86.88 180 PRO A N 1
ATOM 1259 C CA . PRO A 1 180 ? 20.627 -1.102 -2.832 1.00 86.88 180 PRO A CA 1
ATOM 1260 C C . PRO A 1 180 ? 20.812 0.150 -3.694 1.00 86.88 180 PRO A C 1
ATOM 1262 O O . PRO A 1 180 ? 20.905 1.255 -3.172 1.00 86.88 180 PRO A O 1
ATOM 1265 N N . GLN A 1 181 ? 20.890 -0.024 -5.014 1.00 91.44 181 GLN A N 1
ATOM 1266 C CA . GLN A 1 181 ? 21.092 1.078 -5.961 1.00 91.44 181 GLN A CA 1
ATOM 1267 C C . GLN A 1 181 ? 19.782 1.694 -6.473 1.00 91.44 181 GLN A C 1
ATOM 1269 O O . GLN A 1 181 ? 19.822 2.602 -7.298 1.00 91.44 181 GLN A O 1
ATOM 1274 N N . GLU A 1 182 ? 18.622 1.196 -6.038 1.00 94.31 182 GLU A N 1
ATOM 1275 C CA . GLU A 1 182 ? 17.341 1.766 -6.453 1.00 94.31 182 GLU A CA 1
ATOM 1276 C C . GLU A 1 182 ? 17.041 3.054 -5.702 1.00 94.31 182 GLU A C 1
ATOM 1278 O O . GLU A 1 182 ? 17.126 3.113 -4.473 1.00 94.31 182 GLU A O 1
ATOM 1283 N N . SER A 1 183 ? 16.614 4.080 -6.437 1.00 95.81 183 SER A N 1
ATOM 1284 C CA . SER A 1 183 ? 16.074 5.288 -5.820 1.00 95.81 183 SER A CA 1
ATOM 1285 C C . SER A 1 183 ? 14.752 4.980 -5.112 1.00 95.81 183 SER A C 1
ATOM 1287 O O . SER A 1 183 ? 14.004 4.094 -5.528 1.00 95.81 183 SER A O 1
ATOM 1289 N N . ALA A 1 184 ? 14.419 5.745 -4.068 1.00 96.81 184 ALA A N 1
ATOM 1290 C CA . ALA A 1 184 ? 13.130 5.611 -3.385 1.00 96.81 184 ALA A CA 1
ATOM 1291 C C . ALA A 1 184 ? 11.942 5.753 -4.355 1.00 96.81 184 ALA A C 1
ATOM 1293 O O . ALA A 1 184 ? 10.968 5.009 -4.273 1.00 96.81 184 ALA A O 1
ATOM 1294 N N . GLU A 1 185 ? 12.059 6.652 -5.334 1.00 96.25 185 GLU A N 1
ATOM 1295 C CA . GLU A 1 185 ? 11.071 6.819 -6.401 1.00 96.25 185 GLU A CA 1
ATOM 1296 C C . GLU A 1 185 ? 10.854 5.523 -7.199 1.00 96.25 185 GLU A C 1
ATOM 1298 O O . GLU A 1 185 ? 9.707 5.125 -7.408 1.00 96.25 185 GLU A O 1
ATOM 1303 N N . SER A 1 186 ? 11.937 4.843 -7.593 1.00 97.19 186 SER A N 1
ATOM 1304 C CA . SER A 1 186 ? 11.871 3.601 -8.372 1.00 97.19 186 SER A CA 1
ATOM 1305 C C . SER A 1 186 ? 11.309 2.449 -7.541 1.00 97.19 186 SER A C 1
ATOM 1307 O O . SER A 1 186 ? 10.419 1.741 -8.007 1.00 97.19 186 SER A O 1
ATOM 1309 N N . ARG A 1 187 ? 11.711 2.317 -6.267 1.00 98.25 187 ARG A N 1
ATOM 1310 C CA . ARG A 1 187 ? 11.131 1.313 -5.353 1.00 98.25 187 ARG A CA 1
ATOM 1311 C C . ARG A 1 187 ? 9.632 1.536 -5.144 1.00 98.25 187 ARG A C 1
ATOM 1313 O O . ARG A 1 187 ? 8.845 0.596 -5.223 1.00 98.25 187 ARG A O 1
ATOM 1320 N N . ALA A 1 188 ? 9.211 2.786 -4.943 1.00 98.06 188 ALA A N 1
ATOM 1321 C CA . ALA A 1 188 ? 7.800 3.125 -4.784 1.00 98.06 188 ALA A CA 1
ATOM 1322 C C . ALA A 1 188 ? 7.001 2.904 -6.082 1.00 98.06 188 ALA A C 1
ATOM 1324 O O . ALA A 1 188 ? 5.850 2.469 -6.026 1.00 98.06 188 ALA A O 1
ATOM 1325 N N . ALA A 1 189 ? 7.585 3.200 -7.247 1.00 97.75 189 ALA A N 1
ATOM 1326 C CA . ALA A 1 189 ? 6.969 2.941 -8.546 1.00 97.75 189 ALA A CA 1
ATOM 1327 C C . ALA A 1 189 ? 6.819 1.437 -8.820 1.00 97.75 189 ALA A C 1
ATOM 1329 O O . ALA A 1 189 ? 5.743 1.018 -9.243 1.00 97.75 189 ALA A O 1
ATOM 1330 N N . ALA A 1 190 ? 7.830 0.629 -8.487 1.00 98.25 190 ALA A N 1
ATOM 1331 C CA . ALA A 1 190 ? 7.755 -0.826 -8.570 1.00 98.25 190 ALA A CA 1
ATOM 1332 C C . ALA A 1 190 ? 6.641 -1.368 -7.665 1.00 98.25 190 ALA A C 1
ATOM 1334 O O . ALA A 1 190 ? 5.790 -2.114 -8.137 1.00 98.25 190 ALA A O 1
ATOM 1335 N N . ALA A 1 191 ? 6.564 -0.914 -6.407 1.00 98.44 191 ALA A N 1
ATOM 1336 C CA . ALA A 1 191 ? 5.484 -1.299 -5.496 1.00 98.44 191 ALA A CA 1
ATOM 1337 C C . ALA A 1 191 ? 4.097 -0.980 -6.076 1.00 98.44 191 ALA A C 1
ATOM 1339 O O . ALA A 1 191 ? 3.234 -1.852 -6.102 1.00 98.44 191 ALA A O 1
ATOM 1340 N N . ARG A 1 192 ? 3.891 0.238 -6.602 1.00 98.00 192 ARG A N 1
ATOM 1341 C CA . ARG A 1 192 ? 2.610 0.629 -7.221 1.00 98.00 192 ARG A CA 1
ATOM 1342 C C . ARG A 1 192 ? 2.245 -0.249 -8.414 1.00 98.00 192 ARG A C 1
ATOM 1344 O O . ARG A 1 192 ? 1.085 -0.629 -8.525 1.00 98.00 192 ARG A O 1
ATOM 1351 N N . LEU A 1 193 ? 3.213 -0.566 -9.273 1.00 97.75 193 LEU A N 1
ATOM 1352 C CA . LEU A 1 193 ? 2.995 -1.405 -10.451 1.00 97.75 193 LEU A CA 1
ATOM 1353 C C . LEU A 1 193 ? 2.691 -2.861 -10.067 1.00 97.75 193 LEU A C 1
ATOM 1355 O O . LEU A 1 193 ? 1.815 -3.485 -10.652 1.00 97.75 193 LEU A O 1
ATOM 1359 N N . ILE A 1 194 ? 3.330 -3.381 -9.018 1.00 98.12 194 ILE A N 1
ATOM 1360 C CA . ILE A 1 194 ? 2.943 -4.668 -8.422 1.00 98.12 194 ILE A CA 1
ATOM 1361 C C . ILE A 1 194 ? 1.488 -4.596 -7.933 1.00 98.12 194 ILE A C 1
ATOM 1363 O O . ILE A 1 194 ? 0.693 -5.490 -8.206 1.00 98.12 194 ILE A O 1
ATOM 1367 N N . GLY A 1 195 ? 1.103 -3.503 -7.269 1.00 96.50 195 GLY A N 1
ATOM 1368 C CA . GLY A 1 195 ? -0.259 -3.295 -6.779 1.00 96.50 195 GLY A CA 1
ATOM 1369 C C . GLY A 1 195 ? -1.342 -3.245 -7.865 1.00 96.50 195 GLY A C 1
ATOM 1370 O O . GLY A 1 195 ? -2.494 -3.540 -7.554 1.00 96.50 195 GLY A O 1
ATOM 1371 N N . THR A 1 196 ? -1.016 -2.910 -9.122 1.00 95.94 196 THR A N 1
ATOM 1372 C CA . THR A 1 196 ? -2.000 -2.923 -10.226 1.00 95.94 196 THR A CA 1
ATOM 1373 C C . THR A 1 196 ? -2.373 -4.325 -10.696 1.00 95.94 196 THR A C 1
ATOM 1375 O O . THR A 1 196 ? -3.348 -4.469 -11.424 1.00 95.94 196 THR A O 1
ATOM 1378 N N . LEU A 1 197 ? -1.620 -5.349 -10.284 1.00 96.25 197 LEU A N 1
ATOM 1379 C CA . LEU A 1 197 ? -1.897 -6.746 -10.618 1.00 96.25 197 LEU A CA 1
ATOM 1380 C C . LEU A 1 197 ? -2.938 -7.402 -9.698 1.00 96.25 197 LEU A C 1
ATOM 1382 O O . LEU A 1 197 ? -3.327 -8.545 -9.938 1.00 96.25 197 LEU A O 1
ATOM 1386 N N . ASP A 1 198 ? -3.375 -6.709 -8.642 1.00 94.62 198 ASP A N 1
ATOM 1387 C CA . ASP A 1 198 ? -4.290 -7.250 -7.634 1.00 94.62 198 ASP A CA 1
ATOM 1388 C C . ASP A 1 198 ? -3.826 -8.640 -7.156 1.00 94.62 198 ASP A C 1
ATOM 1390 O O . ASP A 1 198 ? -2.634 -8.842 -6.910 1.00 94.62 198 ASP A O 1
ATOM 1394 N N . ALA A 1 199 ? -4.732 -9.612 -7.037 1.00 93.44 199 ALA A N 1
ATOM 1395 C CA . ALA A 1 199 ? -4.427 -10.952 -6.536 1.00 93.44 199 ALA A CA 1
ATOM 1396 C C . ALA A 1 199 ? -3.352 -11.705 -7.349 1.00 93.44 199 ALA A C 1
ATOM 1398 O O . ALA A 1 199 ? -2.734 -12.627 -6.818 1.00 93.44 199 ALA A O 1
ATOM 1399 N N . ALA A 1 200 ? -3.072 -11.314 -8.601 1.00 95.19 200 ALA A N 1
ATOM 1400 C CA . ALA A 1 200 ? -1.990 -11.917 -9.385 1.00 95.19 200 ALA A CA 1
ATOM 1401 C C . ALA A 1 200 ? -0.588 -11.572 -8.838 1.00 95.19 200 ALA A C 1
ATOM 1403 O O . ALA A 1 200 ? 0.383 -12.237 -9.184 1.00 95.19 200 ALA A O 1
ATOM 1404 N N . ALA A 1 201 ? -0.474 -10.573 -7.954 1.00 96.00 201 ALA A N 1
ATOM 1405 C CA . ALA A 1 201 ? 0.760 -10.216 -7.253 1.00 96.00 201 ALA A CA 1
ATOM 1406 C C . ALA A 1 201 ? 0.914 -10.869 -5.866 1.00 96.00 201 ALA A C 1
ATOM 1408 O O . ALA A 1 201 ? 1.761 -10.432 -5.082 1.00 96.00 201 ALA A O 1
ATOM 1409 N N . HIS A 1 202 ? 0.132 -11.908 -5.549 1.00 94.62 202 HIS A N 1
ATOM 1410 C CA . HIS A 1 202 ? 0.205 -12.629 -4.272 1.00 94.62 202 HIS A CA 1
ATOM 1411 C C . HIS A 1 202 ? 1.649 -12.983 -3.860 1.00 94.62 202 HIS A C 1
ATOM 1413 O O . HIS A 1 202 ? 2.061 -12.736 -2.728 1.00 94.62 202 HIS A O 1
ATOM 1419 N N . ASP A 1 203 ? 2.461 -13.473 -4.797 1.00 94.56 203 ASP A N 1
ATOM 1420 C CA . ASP A 1 203 ? 3.831 -13.921 -4.512 1.00 94.56 203 ASP A CA 1
ATOM 1421 C C . ASP A 1 203 ? 4.790 -12.777 -4.140 1.00 94.56 203 ASP A C 1
ATOM 1423 O O . ASP A 1 203 ? 5.828 -13.003 -3.515 1.00 94.56 203 ASP A O 1
ATOM 1427 N N . ALA A 1 204 ? 4.436 -11.529 -4.461 1.00 97.12 204 ALA A N 1
ATOM 1428 C CA . ALA A 1 204 ? 5.201 -10.347 -4.070 1.00 97.12 204 ALA A CA 1
ATOM 1429 C C . ALA A 1 204 ? 4.830 -9.822 -2.672 1.00 97.12 204 ALA A C 1
ATOM 1431 O O . ALA A 1 204 ? 5.532 -8.959 -2.135 1.00 97.12 204 ALA A O 1
ATOM 1432 N N . VAL A 1 205 ? 3.761 -10.335 -2.048 1.00 97.00 205 VAL A N 1
ATOM 1433 C CA . VAL A 1 205 ? 3.269 -9.870 -0.738 1.00 97.00 205 VAL A CA 1
ATOM 1434 C C . VAL A 1 205 ? 4.343 -9.924 0.354 1.00 97.00 205 VAL A C 1
ATOM 1436 O O . VAL A 1 205 ? 4.484 -8.921 1.057 1.00 97.00 205 VAL A O 1
ATOM 1439 N N . PRO A 1 206 ? 5.167 -10.984 0.496 1.00 96.69 206 PRO A N 1
ATOM 1440 C CA . PRO A 1 206 ? 6.228 -11.001 1.505 1.00 96.69 206 PRO A CA 1
ATOM 1441 C C . PRO A 1 206 ? 7.265 -9.885 1.314 1.00 96.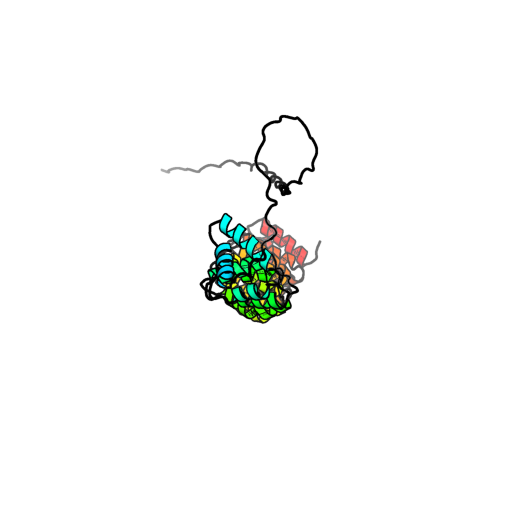69 206 PRO A C 1
ATOM 1443 O O . PRO A 1 206 ? 7.707 -9.262 2.282 1.00 96.69 206 PRO A O 1
ATOM 1446 N N . ALA A 1 207 ? 7.637 -9.593 0.065 1.00 97.75 207 ALA A N 1
ATOM 1447 C CA . ALA A 1 207 ? 8.587 -8.530 -0.251 1.00 97.75 207 ALA A CA 1
ATOM 1448 C C . ALA A 1 207 ? 7.980 -7.138 -0.021 1.00 97.75 207 ALA A C 1
ATOM 1450 O O . ALA A 1 207 ? 8.633 -6.278 0.574 1.00 97.75 207 ALA A O 1
ATOM 1451 N N . LEU A 1 208 ? 6.716 -6.938 -0.413 1.00 98.31 208 LEU A N 1
ATOM 1452 C CA . LEU A 1 208 ? 5.969 -5.718 -0.114 1.00 98.31 208 LEU A CA 1
ATOM 1453 C C . LEU A 1 208 ? 5.838 -5.508 1.398 1.00 98.31 208 LEU A C 1
ATOM 1455 O O . LEU A 1 208 ? 6.054 -4.398 1.867 1.00 98.31 208 LEU A O 1
ATOM 1459 N N . ALA A 1 209 ? 5.525 -6.549 2.176 1.00 97.25 209 ALA A N 1
ATOM 1460 C CA . ALA A 1 209 ? 5.400 -6.462 3.632 1.00 97.25 209 ALA A CA 1
ATOM 1461 C C . ALA A 1 209 ? 6.732 -6.082 4.292 1.00 97.25 209 ALA A C 1
ATOM 1463 O O . ALA A 1 209 ? 6.773 -5.195 5.147 1.00 97.25 209 ALA A O 1
ATOM 1464 N N . LYS A 1 210 ? 7.840 -6.683 3.840 1.00 97.00 210 LYS A N 1
ATOM 1465 C CA . LYS A 1 210 ? 9.189 -6.321 4.294 1.00 97.00 210 LYS A CA 1
ATOM 1466 C C . LYS A 1 210 ? 9.508 -4.850 4.005 1.00 97.00 210 LYS A C 1
ATOM 1468 O O . LYS A 1 210 ? 9.970 -4.145 4.900 1.00 97.00 210 LYS A O 1
ATOM 1473 N N . ALA A 1 211 ? 9.246 -4.380 2.785 1.00 97.62 211 ALA A N 1
ATOM 1474 C CA . ALA A 1 211 ? 9.477 -2.986 2.407 1.00 97.62 211 ALA A CA 1
ATOM 1475 C C . ALA A 1 211 ? 8.537 -2.023 3.157 1.00 97.62 211 ALA A C 1
ATOM 1477 O O . ALA A 1 211 ? 8.987 -0.993 3.650 1.00 97.62 211 ALA A O 1
ATOM 1478 N N . ALA A 1 212 ? 7.264 -2.383 3.346 1.00 97.44 212 ALA A N 1
ATOM 1479 C CA . ALA A 1 212 ? 6.298 -1.617 4.134 1.00 97.44 212 ALA A CA 1
ATOM 1480 C C . ALA A 1 212 ? 6.741 -1.412 5.589 1.00 97.44 212 ALA A C 1
ATOM 1482 O O . ALA A 1 212 ? 6.454 -0.365 6.161 1.00 97.44 212 ALA A O 1
ATOM 1483 N N . ALA A 1 213 ? 7.433 -2.388 6.181 1.00 95.38 213 ALA A N 1
ATOM 1484 C CA . ALA A 1 213 ? 7.876 -2.327 7.570 1.00 95.38 213 ALA A CA 1
ATOM 1485 C C . ALA A 1 213 ? 9.220 -1.609 7.771 1.00 95.38 213 ALA A C 1
ATOM 1487 O O . ALA A 1 213 ? 9.450 -1.050 8.842 1.00 95.38 213 ALA A O 1
ATOM 1488 N N . ALA A 1 214 ? 10.121 -1.657 6.783 1.00 95.06 214 ALA A N 1
ATOM 1489 C CA . ALA A 1 214 ? 11.530 -1.326 7.005 1.00 95.06 214 ALA A CA 1
ATOM 1490 C C . ALA A 1 214 ? 12.165 -0.394 5.963 1.00 95.06 214 ALA A C 1
ATOM 1492 O O . ALA A 1 214 ? 13.310 0.013 6.166 1.00 95.06 214 ALA A O 1
ATOM 1493 N N . ASP A 1 215 ? 11.485 -0.047 4.862 1.00 97.50 215 ASP A N 1
ATOM 1494 C CA . ASP A 1 215 ? 12.079 0.870 3.885 1.00 97.50 215 ASP A CA 1
ATOM 1495 C C . ASP A 1 215 ? 12.334 2.244 4.535 1.00 97.50 215 ASP A C 1
ATOM 1497 O O . ASP A 1 215 ? 11.439 2.777 5.205 1.00 97.50 215 ASP A O 1
ATOM 1501 N N . PRO A 1 216 ? 13.531 2.839 4.369 1.00 95.88 216 PRO A N 1
ATOM 1502 C CA . PRO A 1 216 ? 13.837 4.137 4.967 1.00 95.88 216 PRO A CA 1
ATOM 1503 C C . PRO A 1 216 ? 12.902 5.246 4.470 1.00 95.88 216 PRO A C 1
ATOM 1505 O O . PRO A 1 216 ? 12.595 6.177 5.220 1.00 95.88 216 PRO A O 1
ATOM 1508 N N . ASP A 1 217 ? 12.405 5.139 3.238 1.00 97.19 217 ASP A N 1
ATOM 1509 C CA . ASP A 1 217 ? 11.574 6.154 2.615 1.00 97.19 217 ASP A CA 1
ATOM 1510 C C . ASP A 1 217 ? 10.071 5.916 2.885 1.00 97.19 217 ASP A C 1
ATOM 1512 O O . ASP A 1 217 ? 9.519 4.857 2.564 1.00 97.19 217 ASP A O 1
ATOM 1516 N N . PRO A 1 218 ? 9.355 6.901 3.460 1.00 96.94 218 PRO A N 1
ATOM 1517 C CA . PRO A 1 218 ? 7.943 6.748 3.798 1.00 96.94 218 PRO A CA 1
ATOM 1518 C C . PRO A 1 218 ? 7.027 6.629 2.571 1.00 96.94 218 PRO A C 1
ATOM 1520 O O . PRO A 1 218 ? 5.954 6.031 2.677 1.00 96.94 218 PRO A O 1
ATOM 1523 N N . ALA A 1 219 ? 7.413 7.167 1.409 1.00 97.00 219 ALA A N 1
ATOM 1524 C CA . ALA A 1 219 ? 6.638 7.014 0.182 1.00 97.00 219 ALA A CA 1
ATOM 1525 C C . ALA A 1 219 ? 6.711 5.571 -0.336 1.00 97.00 219 ALA A C 1
ATOM 1527 O O . ALA A 1 219 ? 5.695 5.046 -0.801 1.00 97.00 219 ALA A O 1
ATOM 1528 N N . VAL A 1 220 ? 7.860 4.902 -0.184 1.00 98.25 220 VAL A N 1
ATOM 1529 C CA . VAL A 1 220 ? 7.988 3.464 -0.479 1.00 98.25 220 VAL A CA 1
ATOM 1530 C C . VAL A 1 220 ? 7.129 2.646 0.478 1.00 98.25 220 VAL A C 1
ATOM 1532 O O . VAL A 1 220 ? 6.328 1.828 0.019 1.00 98.25 220 VAL A O 1
ATOM 1535 N N . ARG A 1 221 ? 7.213 2.909 1.791 1.00 98.06 221 ARG A N 1
ATOM 1536 C CA . ARG A 1 221 ? 6.382 2.206 2.785 1.00 98.06 221 ARG A CA 1
ATOM 1537 C C . ARG A 1 221 ? 4.887 2.367 2.498 1.00 98.06 221 ARG A C 1
ATOM 1539 O O . ARG A 1 221 ? 4.153 1.381 2.480 1.00 98.06 221 ARG A O 1
ATOM 1546 N N . SER A 1 222 ? 4.448 3.587 2.179 1.00 97.75 222 SER A N 1
ATOM 1547 C CA . SER A 1 222 ? 3.061 3.891 1.791 1.00 97.75 222 SER A CA 1
ATOM 1548 C C . SER A 1 222 ? 2.619 3.124 0.543 1.00 97.75 222 SER A C 1
ATOM 1550 O O . SER A 1 222 ? 1.561 2.490 0.540 1.00 97.75 222 SER A O 1
ATOM 1552 N N . ALA A 1 223 ? 3.439 3.137 -0.513 1.00 98.19 223 ALA A N 1
ATOM 1553 C CA . ALA A 1 223 ? 3.148 2.415 -1.748 1.00 98.19 223 ALA A CA 1
ATOM 1554 C C . ALA A 1 223 ? 3.014 0.905 -1.499 1.00 98.19 223 ALA A C 1
ATOM 1556 O O . ALA A 1 223 ? 2.085 0.281 -2.015 1.00 98.19 223 ALA A O 1
ATOM 1557 N N . CYS A 1 224 ? 3.878 0.333 -0.658 1.00 98.31 224 CYS A N 1
ATOM 1558 C CA . CYS A 1 224 ? 3.807 -1.077 -0.286 1.00 98.31 224 CYS A CA 1
ATOM 1559 C C . CYS A 1 224 ? 2.532 -1.391 0.507 1.00 98.31 224 CYS A C 1
ATOM 1561 O O . CYS A 1 224 ? 1.813 -2.316 0.144 1.00 98.31 224 CYS A O 1
ATOM 1563 N N . VAL A 1 225 ? 2.184 -0.578 1.512 1.00 97.75 225 VAL A N 1
ATOM 1564 C CA . VAL A 1 225 ? 0.930 -0.706 2.283 1.00 97.75 225 VAL A CA 1
ATOM 1565 C C . VAL A 1 225 ? -0.300 -0.722 1.372 1.00 97.75 225 VAL A C 1
ATOM 1567 O O . VAL A 1 225 ? -1.170 -1.583 1.513 1.00 97.75 225 VAL A O 1
ATOM 1570 N N . LEU A 1 226 ? -0.379 0.211 0.420 1.00 96.94 226 LEU A N 1
ATOM 1571 C CA . LEU A 1 226 ? -1.495 0.284 -0.525 1.00 96.94 226 LEU A CA 1
ATOM 1572 C C . LEU A 1 226 ? -1.553 -0.936 -1.449 1.00 96.94 226 LEU A C 1
ATOM 1574 O O . LEU A 1 226 ? -2.645 -1.420 -1.739 1.00 96.94 226 LEU A O 1
ATOM 1578 N N . SER A 1 227 ? -0.395 -1.430 -1.877 1.00 97.75 227 SER A N 1
ATOM 1579 C CA . SER A 1 227 ? -0.288 -2.564 -2.800 1.00 97.75 227 SER A CA 1
ATOM 1580 C C . SER A 1 227 ? -0.626 -3.887 -2.114 1.00 97.75 227 SER A C 1
ATOM 1582 O O . SER A 1 227 ? -1.361 -4.689 -2.678 1.00 97.75 227 SER A O 1
ATOM 1584 N N . ILE A 1 228 ? -0.212 -4.075 -0.855 1.00 97.12 228 ILE A N 1
ATOM 1585 C CA . ILE A 1 228 ? -0.590 -5.236 -0.029 1.00 97.12 228 ILE A CA 1
ATOM 1586 C C . ILE A 1 228 ? -2.111 -5.341 0.092 1.00 97.12 228 ILE A C 1
ATOM 1588 O O . ILE A 1 228 ? -2.658 -6.425 -0.048 1.00 97.12 228 ILE A O 1
ATOM 1592 N N . CYS A 1 229 ? -2.818 -4.223 0.279 1.00 93.12 229 CYS A N 1
ATOM 1593 C CA . CYS A 1 229 ? -4.281 -4.236 0.393 1.00 93.12 229 CYS A CA 1
ATOM 1594 C C . CYS A 1 229 ? -5.002 -4.725 -0.875 1.00 93.12 229 CYS A C 1
ATOM 1596 O O . CYS A 1 229 ? -6.189 -5.029 -0.805 1.00 93.12 229 CYS A O 1
ATOM 1598 N N . ARG A 1 230 ? -4.319 -4.722 -2.025 1.00 94.31 230 ARG A N 1
ATOM 1599 C CA . ARG A 1 230 ? -4.848 -5.182 -3.315 1.00 94.31 230 ARG A CA 1
ATOM 1600 C C . ARG A 1 230 ? -4.387 -6.597 -3.652 1.00 94.31 230 ARG A C 1
ATOM 1602 O O . ARG A 1 230 ? -5.164 -7.373 -4.194 1.00 94.31 230 ARG A O 1
ATOM 1609 N N . ALA A 1 231 ? -3.129 -6.903 -3.343 1.00 93.62 231 ALA A N 1
ATOM 1610 C CA . ALA A 1 231 ? -2.472 -8.139 -3.748 1.00 93.62 231 ALA A CA 1
ATOM 1611 C C . ALA A 1 231 ? -2.590 -9.279 -2.736 1.00 93.62 231 ALA A C 1
ATOM 1613 O O . ALA A 1 231 ? -2.539 -10.446 -3.119 1.00 93.62 231 ALA A O 1
ATOM 1614 N N . ALA A 1 232 ? -2.723 -8.959 -1.449 1.00 91.75 232 ALA A N 1
ATOM 1615 C CA . ALA A 1 232 ? -2.684 -9.957 -0.395 1.00 91.75 232 ALA A CA 1
ATOM 1616 C C . ALA A 1 232 ? -4.073 -10.526 -0.071 1.00 91.75 232 ALA A C 1
ATOM 1618 O O . ALA A 1 232 ? -5.060 -9.780 -0.041 1.00 91.75 232 ALA A O 1
ATOM 1619 N N . PRO A 1 233 ? -4.156 -11.819 0.292 1.00 92.19 233 PRO A N 1
ATOM 1620 C CA . PRO A 1 233 ? -5.290 -12.345 1.029 1.00 92.19 233 PRO A CA 1
ATOM 1621 C C . PRO A 1 233 ? -5.478 -11.536 2.316 1.00 92.19 233 PRO A C 1
ATOM 1623 O O . PRO A 1 233 ? -4.518 -11.029 2.903 1.00 92.19 233 PRO A O 1
ATOM 1626 N N . ALA A 1 234 ? -6.720 -11.432 2.792 1.00 90.25 234 ALA A N 1
ATOM 1627 C CA . ALA A 1 234 ? -7.042 -10.552 3.915 1.00 90.25 234 ALA A CA 1
ATOM 1628 C C . ALA A 1 234 ? -6.200 -10.839 5.176 1.00 90.25 234 ALA A C 1
ATOM 1630 O O . ALA A 1 234 ? -5.795 -9.903 5.858 1.00 90.25 234 ALA A O 1
ATOM 1631 N N . ALA A 1 235 ? -5.891 -12.108 5.466 1.00 90.19 235 ALA A N 1
ATOM 1632 C CA . ALA A 1 235 ? -5.077 -12.493 6.622 1.00 90.19 235 ALA A CA 1
ATOM 1633 C C . ALA A 1 235 ? -3.635 -11.950 6.550 1.00 90.19 235 ALA A C 1
ATOM 1635 O O . ALA A 1 235 ? -3.127 -11.412 7.537 1.00 90.19 235 ALA A O 1
ATOM 1636 N N . ASP A 1 236 ? -3.004 -12.019 5.378 1.00 91.81 236 ASP A N 1
ATOM 1637 C CA . ASP A 1 236 ? -1.633 -11.539 5.177 1.00 91.81 236 ASP A CA 1
ATOM 1638 C C . ASP A 1 236 ? -1.581 -10.009 5.167 1.00 91.81 236 ASP A C 1
ATOM 1640 O O . ASP A 1 236 ? -0.683 -9.404 5.762 1.00 91.81 236 ASP A O 1
ATOM 1644 N N . ALA A 1 237 ? -2.599 -9.366 4.580 1.00 94.88 237 ALA A N 1
ATOM 1645 C CA . ALA A 1 237 ? -2.770 -7.920 4.676 1.00 94.88 237 ALA A CA 1
ATOM 1646 C C . ALA A 1 237 ? -2.891 -7.474 6.140 1.00 94.88 237 ALA A C 1
ATOM 1648 O O . ALA A 1 237 ? -2.224 -6.525 6.554 1.00 94.88 237 ALA A O 1
ATOM 1649 N N . VAL A 1 238 ? -3.690 -8.181 6.946 1.00 95.44 238 VAL A N 1
ATOM 1650 C CA . VAL A 1 238 ? -3.826 -7.910 8.381 1.00 95.44 238 VAL A CA 1
ATOM 1651 C C . VAL A 1 238 ? -2.476 -8.005 9.093 1.00 95.44 238 VAL A C 1
ATOM 1653 O O . VAL A 1 238 ? -2.129 -7.093 9.845 1.00 95.44 238 VAL A O 1
ATOM 1656 N N . ALA A 1 239 ? -1.694 -9.059 8.845 1.00 93.44 239 ALA A N 1
ATOM 1657 C CA . ALA A 1 239 ? -0.393 -9.246 9.485 1.00 93.44 239 ALA A CA 1
ATOM 1658 C C . ALA A 1 239 ? 0.581 -8.095 9.172 1.00 93.44 239 ALA A C 1
ATOM 1660 O O . ALA A 1 239 ? 1.172 -7.521 10.092 1.00 93.44 239 ALA A O 1
ATOM 1661 N N . ALA A 1 240 ? 0.695 -7.707 7.899 1.00 94.50 240 ALA A N 1
ATOM 1662 C CA . ALA A 1 240 ? 1.584 -6.625 7.480 1.00 94.50 240 ALA A CA 1
ATOM 1663 C C . ALA A 1 240 ? 1.134 -5.256 8.021 1.00 94.50 240 ALA A C 1
ATOM 1665 O O . ALA A 1 240 ? 1.934 -4.496 8.572 1.00 94.50 240 ALA A O 1
ATOM 1666 N N . LEU A 1 241 ? -0.160 -4.938 7.919 1.00 97.44 241 LEU A N 1
ATOM 1667 C CA . LEU A 1 241 ? -0.695 -3.654 8.378 1.00 97.44 241 LEU A CA 1
ATOM 1668 C C . LEU A 1 241 ? -0.668 -3.522 9.905 1.00 97.44 241 LEU A C 1
ATOM 1670 O O . LEU A 1 241 ? -0.434 -2.423 10.407 1.00 97.44 241 LEU A O 1
ATOM 1674 N N . ARG A 1 242 ? -0.845 -4.622 10.653 1.00 97.19 242 ARG A N 1
ATOM 1675 C CA . ARG A 1 242 ? -0.672 -4.649 12.117 1.00 97.19 242 ARG A CA 1
ATOM 1676 C C . ARG A 1 242 ? 0.723 -4.165 12.507 1.00 97.19 242 ARG A C 1
ATOM 1678 O O . ARG A 1 242 ? 0.858 -3.388 13.450 1.00 97.19 242 ARG A O 1
ATOM 1685 N N . GLN A 1 243 ? 1.758 -4.602 11.790 1.00 95.94 243 GLN A N 1
ATOM 1686 C CA . GLN A 1 243 ? 3.126 -4.178 12.073 1.00 95.94 243 GLN A CA 1
ATOM 1687 C C . GLN A 1 243 ? 3.308 -2.673 11.835 1.00 95.94 243 GLN A C 1
ATOM 1689 O O . GLN A 1 243 ? 3.808 -1.975 12.720 1.00 95.94 243 GLN A O 1
ATOM 1694 N N . VAL A 1 244 ? 2.835 -2.161 10.693 1.00 97.75 244 VAL A N 1
ATOM 1695 C CA . VAL A 1 244 ? 2.910 -0.726 10.358 1.00 97.75 244 VAL A CA 1
ATOM 1696 C C . VAL A 1 244 ? 2.159 0.120 11.387 1.00 97.75 244 VAL A C 1
ATOM 1698 O O . VAL A 1 244 ? 2.699 1.114 11.866 1.00 97.75 244 VAL A O 1
ATOM 1701 N N . LEU A 1 245 ? 0.955 -0.301 11.794 1.00 98.19 245 LEU A N 1
ATOM 1702 C CA . LEU A 1 245 ? 0.163 0.375 12.825 1.00 98.19 245 LEU A CA 1
ATOM 1703 C C . LEU A 1 245 ? 0.937 0.539 14.139 1.00 98.19 245 LEU A C 1
ATOM 1705 O O . LEU A 1 245 ? 0.845 1.587 14.766 1.00 98.19 245 LEU A O 1
ATOM 1709 N N . ARG A 1 246 ? 1.687 -0.483 14.562 1.00 96.31 246 ARG A N 1
ATOM 1710 C CA . ARG A 1 246 ? 2.371 -0.485 15.864 1.00 96.31 246 ARG A CA 1
ATOM 1711 C C . ARG A 1 246 ? 3.721 0.224 15.848 1.00 96.31 246 ARG A C 1
ATOM 1713 O O . ARG A 1 246 ? 4.125 0.759 16.875 1.00 96.31 246 ARG A O 1
ATOM 1720 N N . GLN A 1 247 ? 4.445 0.157 14.732 1.00 95.56 247 GLN A N 1
ATOM 1721 C CA . GLN A 1 247 ? 5.887 0.424 14.721 1.00 95.56 247 GLN A CA 1
ATOM 1722 C C . GLN A 1 247 ? 6.301 1.599 13.833 1.00 95.56 247 GLN A C 1
ATOM 1724 O O . GLN A 1 247 ? 7.402 2.115 14.023 1.00 95.56 247 GLN A O 1
ATOM 1729 N N . ASP A 1 248 ? 5.470 2.048 12.882 1.00 97.69 248 ASP A N 1
ATOM 1730 C CA . ASP A 1 248 ? 5.917 3.089 11.952 1.00 97.69 248 ASP A CA 1
ATOM 1731 C C . ASP A 1 248 ? 6.153 4.421 12.675 1.00 97.69 248 ASP A C 1
ATOM 1733 O O . ASP A 1 248 ? 5.331 4.901 13.464 1.00 97.69 248 ASP A O 1
ATOM 1737 N N . SER A 1 249 ? 7.287 5.054 12.383 1.00 95.69 249 SER A N 1
ATOM 1738 C CA . SER A 1 249 ? 7.656 6.338 12.973 1.00 95.69 249 SER A CA 1
ATOM 1739 C C . SER A 1 249 ? 6.724 7.471 12.534 1.00 95.69 249 SER A C 1
ATOM 1741 O O . SER A 1 249 ? 6.514 8.423 13.295 1.00 95.69 249 SER A O 1
ATOM 1743 N N . GLN A 1 250 ? 6.108 7.356 11.356 1.00 97.25 250 GLN A N 1
ATOM 1744 C CA . GLN A 1 250 ? 5.266 8.381 10.757 1.00 97.25 250 GLN A CA 1
ATOM 1745 C C . GLN A 1 250 ? 3.784 8.157 11.073 1.00 97.25 250 GLN A C 1
ATOM 1747 O O . GLN A 1 250 ? 3.205 7.103 10.805 1.00 97.25 250 GLN A O 1
ATOM 1752 N N . ALA A 1 251 ? 3.141 9.182 11.635 1.00 98.00 251 ALA A N 1
ATOM 1753 C CA . ALA A 1 251 ? 1.735 9.108 12.031 1.00 98.00 251 ALA A CA 1
ATOM 1754 C C . ALA A 1 251 ? 0.790 8.878 10.840 1.00 98.00 251 ALA A C 1
ATOM 1756 O O . ALA A 1 251 ? -0.165 8.110 10.941 1.00 98.00 251 ALA A O 1
ATOM 1757 N N . ASN A 1 252 ? 1.084 9.475 9.681 1.00 97.25 252 ASN A N 1
ATOM 1758 C CA . ASN A 1 252 ? 0.293 9.268 8.468 1.00 97.25 252 ASN A CA 1
ATOM 1759 C C . ASN A 1 252 ? 0.265 7.789 8.031 1.00 97.25 252 ASN A C 1
ATOM 1761 O O . ASN A 1 252 ? -0.783 7.321 7.589 1.00 97.25 252 ASN A O 1
ATOM 1765 N N . LEU A 1 253 ? 1.363 7.045 8.200 1.00 98.00 253 LEU A N 1
ATOM 1766 C CA . LEU A 1 253 ? 1.449 5.621 7.874 1.00 98.00 253 LEU A CA 1
ATOM 1767 C C . LEU A 1 253 ? 0.739 4.745 8.903 1.00 98.00 253 LEU A C 1
ATOM 1769 O O . LEU A 1 253 ? -0.033 3.873 8.503 1.00 98.00 253 LEU A O 1
ATOM 1773 N N . ARG A 1 254 ? 0.893 5.022 10.205 1.00 98.44 254 ARG A N 1
ATOM 1774 C CA . ARG A 1 254 ? 0.102 4.332 11.245 1.00 98.44 254 ARG A CA 1
ATOM 1775 C C . ARG A 1 254 ? -1.400 4.534 11.023 1.00 98.44 254 ARG A C 1
ATOM 1777 O O . ARG A 1 254 ? -2.178 3.582 11.049 1.00 98.44 254 ARG A O 1
ATOM 1784 N N . GLY A 1 255 ? -1.812 5.760 10.702 1.00 98.25 255 GLY A N 1
ATOM 1785 C CA . GLY A 1 255 ? -3.201 6.088 10.382 1.00 98.25 255 GLY A CA 1
ATOM 1786 C C . GLY A 1 255 ? -3.687 5.434 9.083 1.00 98.25 255 GLY A C 1
ATOM 1787 O O . GLY A 1 255 ? -4.821 4.947 9.020 1.00 98.25 255 GLY A O 1
ATOM 1788 N N . LEU A 1 256 ? -2.846 5.386 8.045 1.00 97.94 256 LEU A N 1
ATOM 1789 C CA . LEU A 1 256 ? -3.145 4.656 6.812 1.00 97.94 256 LEU A CA 1
ATOM 1790 C C . LEU A 1 256 ? -3.374 3.170 7.110 1.00 97.94 256 LEU A C 1
ATOM 1792 O O . LEU A 1 256 ? -4.379 2.627 6.656 1.00 97.94 256 LEU A O 1
ATOM 1796 N N . ALA A 1 257 ? -2.510 2.546 7.914 1.00 98.12 257 ALA A N 1
ATOM 1797 C CA . ALA A 1 257 ? -2.658 1.156 8.329 1.00 98.12 257 ALA A CA 1
ATOM 1798 C C . ALA A 1 257 ? -3.976 0.923 9.081 1.00 98.12 257 ALA A C 1
ATOM 1800 O O . ALA A 1 257 ? -4.737 0.049 8.677 1.00 98.12 257 ALA A O 1
ATOM 1801 N N . ALA A 1 258 ? -4.317 1.757 10.073 1.00 98.12 258 ALA A N 1
ATOM 1802 C CA . ALA A 1 258 ? -5.608 1.680 10.768 1.00 98.12 258 ALA A CA 1
ATOM 1803 C C . ALA A 1 258 ? -6.798 1.778 9.795 1.00 98.12 258 ALA A C 1
ATOM 1805 O O . ALA A 1 258 ? -7.699 0.941 9.811 1.00 98.12 258 ALA A O 1
ATOM 1806 N N . THR A 1 259 ? -6.760 2.755 8.880 1.00 97.56 259 THR A N 1
ATOM 1807 C CA . THR A 1 259 ? -7.817 2.957 7.871 1.00 97.56 259 THR A CA 1
ATOM 1808 C C . THR A 1 259 ? -7.973 1.735 6.965 1.00 97.56 259 THR A C 1
ATOM 1810 O O . THR A 1 259 ? -9.087 1.396 6.568 1.00 97.56 259 THR A O 1
ATOM 1813 N N . ARG A 1 260 ? -6.862 1.098 6.580 1.00 96.75 260 ARG A N 1
ATOM 1814 C CA . ARG A 1 260 ? -6.874 -0.075 5.701 1.00 96.75 260 ARG A CA 1
ATOM 1815 C C . ARG A 1 260 ? -7.327 -1.325 6.435 1.00 96.75 260 ARG A C 1
ATOM 1817 O O . ARG A 1 260 ? -8.174 -2.020 5.889 1.00 96.75 260 ARG A O 1
ATOM 1824 N N . LEU A 1 261 ? -6.862 -1.541 7.665 1.00 96.69 261 LEU A N 1
ATOM 1825 C CA . LEU A 1 261 ? -7.315 -2.634 8.525 1.00 96.69 261 LEU A CA 1
ATOM 1826 C C . LEU A 1 261 ? -8.837 -2.624 8.656 1.00 96.69 261 LEU A C 1
ATOM 1828 O O . LEU A 1 261 ? -9.451 -3.628 8.330 1.00 96.69 261 LEU A O 1
ATOM 1832 N N . GLY A 1 262 ? -9.451 -1.480 8.984 1.00 94.62 262 GLY A N 1
ATOM 1833 C CA . GLY A 1 262 ? -10.913 -1.362 9.099 1.00 94.62 262 GLY A CA 1
ATOM 1834 C C . GLY A 1 262 ? -11.700 -1.704 7.825 1.00 94.62 262 GLY A C 1
ATOM 1835 O O . GLY A 1 262 ? -12.885 -2.014 7.894 1.00 94.62 262 GLY A O 1
ATOM 1836 N N . LYS A 1 263 ? -11.059 -1.671 6.650 1.00 93.38 263 LYS A N 1
ATOM 1837 C CA . LYS A 1 263 ? -11.680 -2.006 5.358 1.00 93.38 263 LYS A CA 1
ATOM 1838 C C . LYS A 1 263 ? -11.525 -3.477 4.963 1.00 93.38 263 LYS A C 1
ATOM 1840 O O . LYS A 1 263 ? -12.070 -3.864 3.935 1.00 93.38 263 LYS A O 1
ATOM 1845 N N . LEU A 1 264 ? -10.832 -4.298 5.757 1.00 90.94 264 LEU A N 1
ATOM 1846 C CA . LEU A 1 264 ? -10.654 -5.735 5.495 1.00 90.94 264 LEU A CA 1
ATOM 1847 C C . LEU A 1 264 ? -11.824 -6.596 6.012 1.00 90.94 264 LEU A C 1
ATOM 1849 O O . LEU A 1 264 ? -11.730 -7.823 6.062 1.00 90.94 264 LEU A O 1
ATOM 1853 N N . GLY A 1 265 ? -12.943 -5.968 6.390 1.00 85.44 265 GLY A N 1
ATOM 1854 C CA . GLY A 1 265 ? -14.164 -6.657 6.801 1.00 85.44 265 GLY A CA 1
ATOM 1855 C C . GLY A 1 265 ? -13.941 -7.520 8.043 1.00 85.44 265 GLY A C 1
ATOM 1856 O O . GLY A 1 265 ? -13.352 -7.064 9.022 1.00 85.44 265 GLY A O 1
ATOM 1857 N N . GLN A 1 266 ? -14.380 -8.781 7.997 1.00 86.31 266 GLN A N 1
ATOM 1858 C CA . GLN A 1 266 ? -14.284 -9.706 9.135 1.00 86.31 266 GLN A CA 1
ATOM 1859 C C . GLN A 1 266 ? -12.842 -9.952 9.605 1.00 86.31 266 GLN A C 1
ATOM 1861 O O . GLN A 1 266 ? -12.623 -10.196 10.790 1.00 86.31 266 GLN A O 1
ATOM 1866 N N . ALA A 1 267 ? -11.847 -9.832 8.718 1.00 90.19 267 ALA A N 1
ATOM 1867 C CA . ALA A 1 267 ? -10.445 -10.026 9.087 1.00 90.19 267 ALA A CA 1
ATOM 1868 C C . ALA A 1 267 ? -9.947 -8.971 10.098 1.00 90.19 267 ALA A C 1
ATOM 1870 O O . ALA A 1 267 ? -9.026 -9.243 10.869 1.00 90.19 267 ALA A O 1
ATOM 1871 N N . THR A 1 268 ? -10.597 -7.801 10.165 1.00 91.38 268 THR A N 1
ATOM 1872 C CA . THR A 1 268 ? -10.288 -6.741 11.143 1.00 91.38 268 THR A CA 1
ATOM 1873 C C . THR A 1 268 ? -10.444 -7.217 12.590 1.00 91.38 268 THR A C 1
ATOM 1875 O O . THR A 1 268 ? -9.745 -6.733 13.479 1.00 91.38 268 THR A O 1
ATOM 1878 N N . ALA A 1 269 ? -11.304 -8.209 12.848 1.00 92.19 269 ALA A N 1
ATOM 1879 C CA . ALA A 1 269 ? -11.500 -8.764 14.186 1.00 92.19 269 ALA A CA 1
ATOM 1880 C C . ALA A 1 269 ? -10.183 -9.248 14.822 1.00 92.19 269 ALA A C 1
ATOM 1882 O O . ALA A 1 269 ? -9.971 -9.064 16.019 1.00 92.19 269 ALA A O 1
ATOM 1883 N N . ALA A 1 270 ? -9.261 -9.788 14.016 1.00 93.81 270 ALA A N 1
ATOM 1884 C CA . ALA A 1 270 ? -7.972 -10.293 14.484 1.00 93.81 270 ALA A CA 1
ATOM 1885 C C . ALA A 1 270 ? -6.998 -9.193 14.952 1.00 93.81 270 ALA A C 1
ATOM 1887 O O . ALA A 1 270 ? -5.978 -9.513 15.560 1.00 93.81 270 ALA A O 1
ATOM 1888 N N . VAL A 1 271 ? -7.276 -7.917 14.661 1.00 96.44 271 VAL A N 1
ATOM 1889 C CA . VAL A 1 271 ? -6.455 -6.758 15.069 1.00 96.44 271 VAL A CA 1
ATOM 1890 C C . VAL A 1 271 ? -7.193 -5.776 15.973 1.00 96.44 271 VAL A C 1
ATOM 1892 O O . VAL A 1 271 ? -6.724 -4.661 16.206 1.00 96.44 271 VAL A O 1
ATOM 1895 N N . ALA A 1 272 ? -8.363 -6.157 16.489 1.00 96.88 272 ALA A N 1
ATOM 1896 C CA . ALA A 1 272 ? -9.109 -5.313 17.412 1.00 96.88 272 ALA A CA 1
ATOM 1897 C C . ALA A 1 272 ? -8.292 -4.901 18.661 1.00 96.88 272 ALA A C 1
ATOM 1899 O O . ALA A 1 272 ? -8.374 -3.732 19.040 1.00 96.88 272 ALA A O 1
ATOM 1900 N N . PRO A 1 273 ? -7.464 -5.768 19.284 1.00 97.12 273 PRO A N 1
ATOM 1901 C CA . PRO A 1 273 ? -6.600 -5.353 20.391 1.00 97.12 273 PRO A CA 1
ATOM 1902 C C . PRO A 1 273 ? -5.614 -4.240 20.016 1.00 97.12 273 PRO A C 1
ATOM 1904 O O . PRO A 1 273 ? -5.528 -3.232 20.714 1.00 97.12 273 PRO A O 1
ATOM 1907 N N . GLU A 1 274 ? -4.919 -4.371 18.888 1.00 97.94 274 GLU A N 1
ATOM 1908 C CA . GLU A 1 274 ? -3.925 -3.398 18.428 1.00 97.94 274 GLU A CA 1
ATOM 1909 C C . GLU A 1 274 ? -4.568 -2.078 17.987 1.00 97.94 274 GLU A C 1
ATOM 1911 O O . GLU A 1 274 ? -4.027 -1.002 18.242 1.00 97.94 274 GLU A O 1
ATOM 1916 N N . LEU A 1 275 ? -5.752 -2.131 17.373 1.00 98.31 275 LEU A N 1
ATOM 1917 C CA . LEU A 1 275 ? -6.525 -0.925 17.076 1.00 98.31 275 LEU A CA 1
ATOM 1918 C C . LEU A 1 275 ? -7.001 -0.234 18.366 1.00 98.31 275 LEU A C 1
ATOM 1920 O O . LEU A 1 275 ? -6.980 0.993 18.442 1.00 98.31 275 LEU A O 1
ATOM 1924 N N . ALA A 1 276 ? -7.371 -0.990 19.407 1.00 98.06 276 ALA A N 1
ATOM 1925 C CA . ALA A 1 276 ? -7.712 -0.424 20.713 1.00 98.06 276 ALA A CA 1
ATOM 1926 C C . ALA A 1 276 ? -6.496 0.214 21.398 1.00 98.06 276 ALA A C 1
ATOM 1928 O O . ALA A 1 276 ? -6.627 1.264 22.028 1.00 98.06 276 ALA A O 1
ATOM 1929 N N . GLU A 1 277 ? -5.302 -0.371 21.268 1.00 98.00 277 GLU A N 1
ATOM 1930 C CA . GLU A 1 277 ? -4.048 0.266 21.693 1.00 98.00 277 GLU A CA 1
ATOM 1931 C C . GLU A 1 277 ? -3.805 1.591 20.957 1.00 98.00 277 GLU A C 1
ATOM 1933 O O . GLU A 1 277 ? -3.465 2.586 21.598 1.00 98.00 277 GLU A O 1
ATOM 1938 N N . ALA A 1 278 ? -4.073 1.645 19.649 1.00 98.31 278 ALA A N 1
ATOM 1939 C CA . ALA A 1 278 ? -3.909 2.848 18.833 1.00 98.31 278 ALA A CA 1
ATOM 1940 C C . ALA A 1 278 ? -4.885 3.996 19.178 1.00 98.31 278 ALA A C 1
ATOM 1942 O O . ALA A 1 278 ? -4.663 5.131 18.755 1.00 98.31 278 ALA A O 1
ATOM 1943 N N . LEU A 1 279 ? -5.911 3.770 20.013 1.00 98.44 279 LEU A N 1
ATOM 1944 C CA . LEU A 1 279 ? -6.700 4.865 20.607 1.00 98.44 279 LEU A CA 1
ATOM 1945 C C . LEU A 1 279 ? -5.857 5.778 21.514 1.00 98.44 279 LEU A C 1
ATOM 1947 O O . LEU A 1 279 ? -6.244 6.922 21.757 1.00 98.44 279 LEU A O 1
ATOM 1951 N N . ALA A 1 280 ? -4.715 5.278 21.995 1.00 97.81 280 ALA A N 1
ATOM 1952 C CA . ALA A 1 280 ? -3.728 6.006 22.788 1.00 97.81 280 ALA A CA 1
ATOM 1953 C C . ALA A 1 280 ? -2.513 6.480 21.967 1.00 97.81 280 ALA A C 1
ATOM 1955 O O . ALA A 1 280 ? -1.502 6.874 22.549 1.00 97.81 280 ALA A O 1
ATOM 1956 N N . ASP A 1 281 ? -2.582 6.446 20.631 1.00 98.50 281 ASP A N 1
ATOM 1957 C CA . ASP A 1 281 ? -1.491 6.923 19.775 1.00 98.50 281 ASP A CA 1
ATOM 1958 C C . ASP A 1 281 ? -1.187 8.408 20.023 1.00 98.50 281 ASP A C 1
ATOM 1960 O O . ASP A 1 281 ? -2.077 9.210 20.252 1.00 98.50 281 ASP A O 1
ATOM 1964 N N . ARG A 1 282 ? 0.070 8.835 19.948 1.00 96.38 282 ARG A N 1
ATOM 1965 C CA . ARG A 1 282 ? 0.431 10.254 20.130 1.00 96.38 282 ARG A CA 1
ATOM 1966 C C . ARG A 1 282 ? -0.195 11.216 19.107 1.00 96.38 282 ARG A C 1
ATOM 1968 O O . ARG A 1 282 ? -0.213 12.411 19.365 1.00 96.38 282 ARG A O 1
ATOM 1975 N N . ASP A 1 283 ? -0.653 10.722 17.959 1.00 98.19 283 ASP A N 1
ATOM 1976 C CA . ASP A 1 283 ? -1.269 11.524 16.903 1.00 98.19 283 ASP A CA 1
ATOM 1977 C C . ASP A 1 283 ? -2.799 11.373 16.873 1.00 98.19 283 ASP A C 1
ATOM 1979 O O . ASP A 1 283 ? -3.338 10.275 16.709 1.00 98.19 283 ASP A O 1
ATOM 1983 N N . ASP A 1 284 ? -3.517 12.495 16.953 1.00 97.31 284 ASP A N 1
ATOM 1984 C CA . ASP A 1 284 ? -4.987 12.527 16.970 1.00 97.31 284 ASP A CA 1
ATOM 1985 C C . ASP A 1 284 ? -5.633 11.984 15.689 1.00 97.31 284 ASP A C 1
ATOM 1987 O O . ASP A 1 284 ? -6.785 11.535 15.697 1.00 97.31 284 ASP A O 1
ATOM 1991 N N . GLY A 1 285 ? -4.935 12.071 14.554 1.00 97.88 285 GLY A N 1
ATOM 1992 C CA . GLY A 1 285 ? -5.381 11.501 13.288 1.00 97.88 285 GLY A CA 1
ATOM 1993 C C . GLY A 1 285 ? -5.359 9.976 13.326 1.00 97.88 285 GLY A C 1
ATOM 1994 O O . GLY A 1 285 ? -6.321 9.342 12.883 1.00 97.88 285 GLY A O 1
ATOM 1995 N N . VAL A 1 286 ? -4.306 9.386 13.897 1.00 98.62 286 VAL A N 1
ATOM 1996 C CA . VAL A 1 286 ? -4.204 7.934 14.116 1.00 98.62 286 VAL A CA 1
ATOM 1997 C C . VAL A 1 286 ? -5.297 7.459 15.065 1.00 98.62 286 VAL A C 1
ATOM 1999 O O . VAL A 1 286 ? -6.017 6.520 14.723 1.00 98.62 286 VAL A O 1
ATOM 2002 N N . ARG A 1 287 ? -5.497 8.153 16.192 1.00 98.38 287 ARG A N 1
ATOM 2003 C CA . ARG A 1 287 ? -6.534 7.808 17.178 1.00 98.38 287 ARG A CA 1
ATOM 2004 C C . ARG A 1 287 ? -7.930 7.712 16.564 1.00 98.38 287 ARG A C 1
ATOM 2006 O O . ARG A 1 287 ? -8.633 6.723 16.763 1.00 98.38 287 ARG A O 1
ATOM 2013 N N . ARG A 1 288 ? -8.323 8.722 15.777 1.00 97.75 288 ARG A N 1
ATOM 2014 C CA . ARG A 1 288 ? -9.627 8.754 15.089 1.00 97.75 288 ARG A CA 1
ATOM 2015 C C . ARG A 1 288 ? -9.772 7.611 14.089 1.00 97.75 288 ARG A C 1
ATOM 2017 O O . ARG A 1 288 ? -10.780 6.917 14.094 1.00 97.75 288 ARG A O 1
ATOM 2024 N N . LYS A 1 289 ? -8.738 7.366 13.281 1.00 98.25 289 LYS A N 1
ATOM 2025 C CA . LYS A 1 289 ? -8.735 6.275 12.294 1.00 98.25 289 LYS A CA 1
ATOM 2026 C C . LYS A 1 289 ? -8.795 4.896 12.950 1.00 98.25 289 LYS A C 1
ATOM 2028 O O . LYS A 1 289 ? -9.434 4.001 12.407 1.00 98.25 289 LYS A O 1
ATOM 2033 N N . ALA A 1 290 ? -8.158 4.727 14.107 1.00 98.38 290 ALA A N 1
ATOM 2034 C CA . ALA A 1 290 ? -8.243 3.507 14.900 1.00 98.38 290 ALA A CA 1
ATOM 2035 C C . ALA A 1 290 ? -9.650 3.303 15.484 1.00 98.38 290 ALA A C 1
ATOM 2037 O O . ALA A 1 290 ? -10.183 2.198 15.403 1.00 98.38 290 ALA A O 1
ATOM 2038 N N . ALA A 1 291 ? -10.285 4.366 15.990 1.00 97.75 291 ALA A N 1
ATOM 2039 C CA . ALA A 1 291 ? -11.669 4.322 16.459 1.00 97.75 291 ALA A CA 1
ATOM 2040 C C . ALA A 1 291 ? -12.652 3.939 15.340 1.00 97.75 291 ALA A C 1
ATOM 2042 O O . ALA A 1 291 ? -13.476 3.042 15.524 1.00 97.75 291 ALA A O 1
ATOM 2043 N N . ASP A 1 292 ? -12.526 4.558 14.163 1.00 96.50 292 ASP A N 1
ATOM 2044 C CA . ASP A 1 292 ? -13.349 4.218 12.998 1.00 96.50 292 ASP A CA 1
ATOM 2045 C C . ASP A 1 292 ? -13.147 2.753 12.581 1.00 96.50 292 ASP A C 1
ATOM 2047 O O . ASP A 1 292 ? -14.114 2.042 12.316 1.00 96.50 292 ASP A O 1
ATOM 2051 N N . ALA A 1 293 ? -11.900 2.272 12.571 1.00 97.12 293 ALA A N 1
ATOM 2052 C CA . ALA A 1 293 ? -11.594 0.884 12.239 1.00 97.12 293 ALA A CA 1
ATOM 2053 C C . ALA A 1 293 ? -12.167 -0.111 13.261 1.00 97.12 293 ALA A C 1
ATOM 2055 O O . ALA A 1 293 ? -12.727 -1.126 12.858 1.00 97.12 293 ALA A O 1
ATOM 2056 N N . LEU A 1 294 ? -12.097 0.185 14.565 1.00 96.75 294 LEU A N 1
ATOM 2057 C CA . LEU A 1 294 ? -12.719 -0.641 15.609 1.00 96.75 294 LEU A CA 1
ATOM 2058 C C . LEU A 1 294 ? -14.233 -0.733 15.449 1.00 96.75 294 LEU A C 1
ATOM 2060 O O . LEU A 1 294 ? -14.794 -1.813 15.610 1.00 96.75 294 LEU A O 1
ATOM 2064 N N . ALA A 1 295 ? -14.890 0.379 15.115 1.00 94.00 295 ALA A N 1
ATOM 2065 C CA . ALA A 1 295 ? -16.329 0.387 14.879 1.00 94.00 295 ALA A CA 1
ATOM 2066 C C . ALA A 1 295 ? -16.730 -0.519 13.698 1.00 94.00 295 ALA A C 1
ATOM 2068 O O . ALA A 1 295 ? -17.826 -1.074 13.701 1.00 94.00 295 ALA A O 1
ATOM 2069 N N . LEU A 1 296 ? -15.839 -0.709 12.717 1.00 92.12 296 LEU A N 1
ATOM 2070 C CA . LEU A 1 296 ? -16.041 -1.620 11.584 1.00 92.12 296 LEU A CA 1
ATOM 2071 C C . LEU A 1 296 ? -15.736 -3.093 11.918 1.00 92.12 296 LEU A C 1
ATOM 2073 O O . LEU A 1 296 ? -16.204 -3.980 11.208 1.00 92.12 296 LEU A O 1
ATOM 2077 N N . SER A 1 297 ? -15.004 -3.374 13.001 1.00 89.44 297 SER A N 1
ATOM 2078 C CA . SER A 1 297 ? -14.683 -4.742 13.448 1.00 89.44 297 SER A CA 1
ATOM 2079 C C . SER A 1 297 ? -15.853 -5.479 14.115 1.00 89.44 297 SER A C 1
ATOM 2081 O O . SER A 1 297 ? -15.737 -6.674 14.393 1.00 89.44 297 SER A O 1
ATOM 2083 N N . GLY A 1 298 ? -16.956 -4.784 14.414 1.00 89.81 298 GLY A N 1
ATOM 2084 C CA . GLY A 1 298 ? -18.124 -5.355 15.090 1.00 89.81 298 GLY A CA 1
ATOM 2085 C C . GLY A 1 298 ? -17.822 -5.845 16.512 1.00 89.81 298 GLY A C 1
ATOM 2086 O O . GLY A 1 298 ? -16.941 -5.319 17.198 1.00 89.81 298 GLY A O 1
ATOM 2087 N N . ALA A 1 299 ? -18.538 -6.881 16.958 1.00 93.69 299 ALA A N 1
ATOM 2088 C CA . ALA A 1 299 ? -18.459 -7.423 18.319 1.00 93.69 299 ALA A CA 1
ATOM 2089 C C . ALA A 1 299 ? -17.033 -7.732 18.829 1.00 93.69 299 ALA A C 1
ATOM 2091 O O . ALA A 1 299 ? -16.766 -7.600 20.025 1.00 93.69 299 ALA A O 1
ATOM 2092 N N . ALA A 1 300 ? -16.088 -8.081 17.946 1.00 95.00 300 ALA A N 1
ATOM 2093 C CA . ALA A 1 300 ? -14.696 -8.347 18.326 1.00 95.00 300 ALA A CA 1
ATOM 2094 C C . ALA A 1 300 ? -13.987 -7.129 18.955 1.00 95.00 300 ALA A C 1
ATOM 2096 O O . ALA A 1 300 ? -13.051 -7.294 19.739 1.00 95.00 300 ALA A O 1
ATOM 2097 N N . ALA A 1 301 ? -14.441 -5.906 18.657 1.00 96.38 301 ALA A N 1
ATOM 2098 C CA . ALA A 1 301 ? -13.900 -4.681 19.242 1.00 96.38 301 ALA A CA 1
ATOM 2099 C C . ALA A 1 301 ? -14.397 -4.388 20.664 1.00 96.38 301 ALA A C 1
ATOM 2101 O O . ALA A 1 301 ? -13.782 -3.570 21.352 1.00 96.38 301 ALA A O 1
ATOM 2102 N N . VAL A 1 302 ? -15.469 -5.034 21.135 1.00 97.75 302 VAL A N 1
ATOM 2103 C CA . VAL A 1 302 ? -16.109 -4.692 22.419 1.00 97.75 302 VAL A CA 1
ATOM 2104 C C . VAL A 1 302 ? -15.152 -4.892 23.592 1.00 97.75 302 VAL A C 1
ATOM 2106 O O . VAL A 1 302 ? -14.871 -3.940 24.320 1.00 97.75 302 VAL A O 1
ATOM 2109 N N . ALA A 1 303 ? -14.603 -6.098 23.760 1.00 97.56 303 ALA A N 1
ATOM 2110 C CA . ALA A 1 303 ? -13.745 -6.402 24.905 1.00 97.56 303 ALA A CA 1
ATOM 2111 C C . ALA A 1 303 ? -12.448 -5.559 24.924 1.00 97.56 303 ALA A C 1
ATOM 2113 O O . ALA A 1 303 ? -12.157 -4.972 25.971 1.00 97.56 303 ALA A O 1
ATOM 2114 N N . PRO A 1 304 ? -11.702 -5.398 23.808 1.00 97.38 304 PRO A N 1
ATOM 2115 C CA . PRO A 1 304 ? -10.536 -4.512 23.792 1.00 97.38 304 PRO A CA 1
ATOM 2116 C C . PRO A 1 304 ? -10.871 -3.040 24.071 1.00 97.38 304 PRO A C 1
ATOM 2118 O O . PRO A 1 304 ? -10.146 -2.368 24.805 1.00 97.38 304 PRO A O 1
ATOM 2121 N N . THR A 1 305 ? -11.988 -2.537 23.537 1.00 97.94 305 THR A N 1
ATOM 2122 C CA . THR A 1 305 ? -12.413 -1.143 23.748 1.00 97.94 305 THR A CA 1
ATOM 2123 C C . THR A 1 305 ? -12.844 -0.897 25.193 1.00 97.94 305 THR A C 1
ATOM 2125 O O . THR A 1 305 ? -12.510 0.140 25.766 1.00 97.94 305 THR A O 1
ATOM 2128 N N . MET A 1 306 ? -13.512 -1.862 25.834 1.00 97.88 306 MET A N 1
ATOM 2129 C CA . MET A 1 306 ? -13.902 -1.759 27.246 1.00 97.88 306 MET A CA 1
ATOM 2130 C C . MET A 1 306 ? -12.700 -1.530 28.169 1.00 97.88 306 MET A C 1
ATOM 2132 O O . MET A 1 306 ? -12.803 -0.763 29.124 1.00 97.88 306 MET A O 1
ATOM 2136 N N . GLN A 1 307 ? -11.542 -2.126 27.868 1.00 96.38 307 GLN A N 1
ATOM 2137 C CA . GLN A 1 307 ? -10.321 -1.909 28.654 1.00 96.38 307 GLN A CA 1
ATOM 2138 C C . GLN A 1 307 ? -9.831 -0.4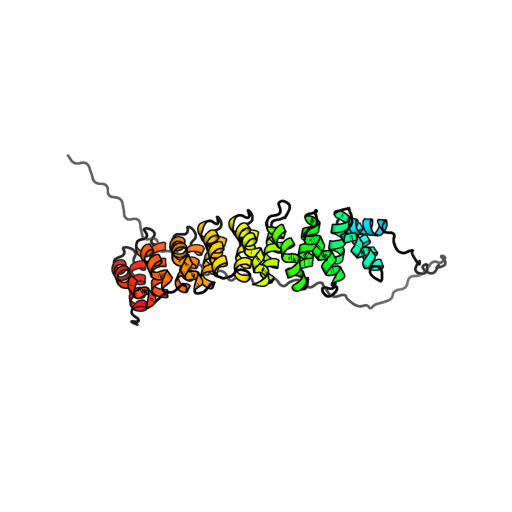53 28.592 1.00 96.38 307 GLN A C 1
ATOM 2140 O O . GLN A 1 307 ? -9.161 0.017 29.510 1.00 96.38 307 GLN A O 1
ATOM 2145 N N . LYS A 1 308 ? -10.180 0.288 27.533 1.00 97.81 308 LYS A N 1
ATOM 2146 C CA . LYS A 1 308 ? -9.782 1.689 27.334 1.00 97.81 308 LYS A CA 1
ATOM 2147 C C . LYS A 1 308 ? -10.701 2.692 28.036 1.00 97.81 308 LYS A C 1
ATOM 2149 O O . LYS A 1 308 ? -10.332 3.855 28.163 1.00 97.81 308 LYS A O 1
ATOM 2154 N N . LEU A 1 309 ? -11.835 2.247 28.585 1.00 97.00 309 LEU A N 1
ATOM 2155 C CA . LEU A 1 309 ? -12.744 3.086 29.378 1.00 97.00 309 LEU A CA 1
ATOM 2156 C C . LEU A 1 309 ? -12.144 3.568 30.703 1.00 97.00 309 LEU A C 1
ATOM 2158 O O . LEU A 1 309 ? -12.639 4.532 31.266 1.00 97.00 309 LEU A O 1
ATOM 2162 N N . GLN A 1 310 ? -11.087 2.924 31.200 1.00 94.31 310 GLN A N 1
ATOM 2163 C CA . GLN A 1 310 ? -10.395 3.316 32.436 1.00 94.31 310 GLN A CA 1
ATOM 2164 C C . GLN A 1 310 ? -9.028 3.956 32.158 1.00 94.31 310 GLN A C 1
ATOM 2166 O O . GLN A 1 310 ? -8.196 4.069 33.055 1.00 94.31 310 GLN A O 1
ATOM 2171 N N . ALA A 1 311 ? -8.762 4.354 30.909 1.00 95.94 311 ALA A N 1
ATOM 2172 C CA . ALA A 1 311 ? -7.499 4.987 30.559 1.00 95.94 311 ALA A CA 1
ATOM 2173 C C . ALA A 1 311 ? -7.314 6.316 31.322 1.00 95.94 311 ALA A C 1
ATOM 2175 O O . ALA A 1 311 ? -8.279 7.067 31.485 1.00 95.94 311 ALA A O 1
ATOM 2176 N N . PRO A 1 312 ? -6.087 6.655 31.758 1.00 94.25 312 PRO A N 1
ATOM 2177 C CA . PRO A 1 312 ? -5.829 7.923 32.442 1.00 94.25 312 PRO A CA 1
ATOM 2178 C C . PRO A 1 312 ? -6.071 9.128 31.522 1.00 94.25 312 PRO A C 1
ATOM 2180 O O . PRO A 1 312 ? -6.598 10.152 31.954 1.00 94.25 312 PRO A O 1
ATOM 2183 N N . ASP A 1 313 ? -5.744 8.979 30.238 1.00 95.31 313 ASP A N 1
ATOM 2184 C CA . ASP A 1 313 ? -5.969 9.986 29.206 1.00 95.31 313 ASP A CA 1
ATOM 2185 C C . ASP A 1 313 ? -7.468 10.103 28.864 1.00 95.31 313 ASP A C 1
ATOM 2187 O O . ASP A 1 313 ? -8.100 9.153 28.389 1.00 95.31 313 ASP A O 1
ATOM 2191 N N . VAL A 1 314 ? -8.022 11.298 29.088 1.00 95.88 314 VAL A N 1
ATOM 2192 C CA . VAL A 1 314 ? -9.420 11.659 28.805 1.00 95.88 314 VAL A CA 1
ATOM 2193 C C . VAL A 1 314 ? -9.760 11.439 27.328 1.00 95.88 314 VAL A C 1
ATOM 2195 O O . VAL A 1 314 ? -10.843 10.940 27.018 1.00 95.88 314 VAL A O 1
ATOM 2198 N N . ALA A 1 315 ? -8.838 11.738 26.405 1.00 95.38 315 ALA A N 1
ATOM 2199 C CA . ALA A 1 315 ? -9.068 11.555 24.973 1.00 95.38 315 ALA A CA 1
ATOM 2200 C C . ALA A 1 315 ? -9.248 10.070 24.614 1.00 95.38 315 ALA A C 1
ATOM 2202 O O . ALA A 1 315 ? -10.127 9.727 23.822 1.00 95.38 315 ALA A O 1
ATOM 2203 N N . VAL A 1 316 ? -8.476 9.175 25.245 1.00 97.38 316 VAL A N 1
ATOM 2204 C CA . VAL A 1 316 ? -8.622 7.718 25.065 1.00 97.38 316 VAL A CA 1
ATOM 2205 C C . VAL A 1 316 ? -9.979 7.247 25.573 1.00 97.38 316 VAL A C 1
ATOM 2207 O O . VAL A 1 316 ? -10.672 6.520 24.860 1.00 97.38 316 VAL A O 1
ATOM 2210 N N . ARG A 1 317 ? -10.388 7.679 26.776 1.00 96.81 317 ARG A N 1
ATOM 2211 C CA . ARG A 1 317 ? -11.695 7.303 27.341 1.00 96.81 317 ARG A CA 1
ATOM 2212 C C . ARG A 1 317 ? -12.843 7.765 26.447 1.00 96.81 317 ARG A C 1
ATOM 2214 O O . ARG A 1 317 ? -13.726 6.969 26.139 1.00 96.81 317 ARG A O 1
ATOM 2221 N N . ARG A 1 318 ? -12.802 9.013 25.968 1.00 96.62 318 ARG A N 1
ATOM 2222 C CA . ARG A 1 318 ? -13.805 9.569 25.042 1.00 96.62 318 ARG A CA 1
ATOM 2223 C C . ARG A 1 318 ? -13.930 8.742 23.767 1.00 96.62 318 ARG A C 1
ATOM 2225 O O . ARG A 1 318 ? -15.041 8.406 23.362 1.00 96.62 318 ARG A O 1
ATOM 2232 N N . LEU A 1 319 ? -12.803 8.372 23.158 1.00 97.50 319 LEU A N 1
ATOM 2233 C CA . LEU A 1 319 ? -12.804 7.526 21.964 1.00 97.50 319 LEU A CA 1
ATOM 2234 C C . LEU A 1 319 ? -13.334 6.122 22.255 1.00 97.50 319 LEU A C 1
ATOM 2236 O O . LEU A 1 319 ? -14.096 5.591 21.454 1.00 97.50 319 LEU A O 1
ATOM 2240 N N . ALA A 1 320 ? -12.995 5.537 23.404 1.00 98.00 320 ALA A N 1
ATOM 2241 C CA . ALA A 1 320 ? -13.515 4.233 23.801 1.00 98.00 320 ALA A CA 1
ATOM 2242 C C . ALA A 1 320 ? -15.047 4.250 23.955 1.00 98.00 320 ALA A C 1
ATOM 2244 O O . ALA A 1 320 ? -15.731 3.367 23.433 1.00 98.00 320 ALA A O 1
ATOM 2245 N N . VAL A 1 321 ? -15.600 5.287 24.596 1.00 98.06 321 VAL A N 1
ATOM 2246 C CA . VAL A 1 321 ? -17.056 5.490 24.696 1.00 98.06 321 VAL A CA 1
ATOM 2247 C C . VAL A 1 321 ? -17.679 5.647 23.308 1.00 98.06 321 VAL A C 1
ATOM 2249 O O . VAL A 1 321 ? -18.679 4.994 23.008 1.00 98.06 321 VAL A O 1
ATOM 2252 N N . PHE A 1 322 ? -17.069 6.457 22.438 1.00 96.75 322 PHE A N 1
ATOM 2253 C CA . PHE A 1 322 ? -17.537 6.658 21.065 1.00 96.75 322 PHE A CA 1
ATOM 2254 C C . PHE A 1 322 ? -17.584 5.350 20.264 1.00 96.75 322 PHE A C 1
ATOM 2256 O O . PHE A 1 322 ? -18.597 5.059 19.627 1.00 96.75 322 PHE A O 1
ATOM 2263 N N . VAL A 1 323 ? -16.520 4.545 20.313 1.00 97.81 323 VAL A N 1
ATOM 2264 C CA . VAL A 1 323 ? -16.450 3.255 19.612 1.00 97.81 323 VAL A CA 1
ATOM 2265 C C . VAL A 1 323 ? -17.549 2.315 20.106 1.00 97.81 323 VAL A C 1
ATOM 2267 O O . VAL A 1 323 ? -18.297 1.780 19.291 1.00 97.81 323 VAL A O 1
ATOM 2270 N N . LEU A 1 324 ? -17.718 2.158 21.423 1.00 98.00 324 LEU A N 1
ATOM 2271 C CA . LEU A 1 324 ? -18.769 1.296 21.982 1.00 98.00 324 LEU A CA 1
ATOM 2272 C C . LEU A 1 324 ? -20.175 1.781 21.603 1.00 98.00 324 LEU A C 1
ATOM 2274 O O . LEU A 1 324 ? -21.027 0.971 21.248 1.00 98.00 324 LEU A O 1
ATOM 2278 N N . ALA A 1 325 ? -20.408 3.096 21.590 1.00 96.69 325 ALA A N 1
ATOM 2279 C CA . ALA A 1 325 ? -21.668 3.663 21.113 1.00 96.69 325 ALA A CA 1
ATOM 2280 C C . ALA A 1 325 ? -21.922 3.347 19.627 1.00 96.69 325 ALA A C 1
ATOM 2282 O O . ALA A 1 325 ? -23.057 3.077 19.226 1.00 96.69 325 ALA A O 1
ATOM 2283 N N . LYS A 1 326 ? -20.878 3.380 18.787 1.00 95.88 326 LYS A N 1
ATOM 2284 C CA . LYS A 1 326 ? -20.973 3.055 17.355 1.00 95.88 326 LYS A CA 1
ATOM 2285 C C . LYS A 1 326 ? -21.265 1.579 17.102 1.00 95.88 326 LYS A C 1
ATOM 2287 O O . LYS A 1 326 ? -22.030 1.296 16.185 1.00 95.88 326 LYS A O 1
ATOM 2292 N N . LEU A 1 327 ? -20.723 0.684 17.927 1.00 95.25 327 LEU A N 1
ATOM 2293 C CA . LEU A 1 327 ? -21.014 -0.753 17.885 1.00 95.25 327 LEU A CA 1
ATOM 2294 C C . LEU A 1 327 ? -22.474 -1.071 18.257 1.00 95.25 327 LEU A C 1
ATOM 2296 O O . LEU A 1 327 ? -23.002 -2.103 17.853 1.00 95.25 327 LEU A O 1
ATOM 2300 N N . GLY A 1 328 ? -23.155 -0.175 18.982 1.00 94.56 328 GLY A N 1
ATOM 2301 C CA . GLY A 1 328 ? -24.584 -0.302 19.262 1.00 94.56 328 GLY A CA 1
ATOM 2302 C C . GLY A 1 328 ? -24.901 -1.571 20.068 1.00 94.56 328 GLY A C 1
ATOM 2303 O O . GLY A 1 328 ? -24.204 -1.842 21.045 1.00 94.56 328 GLY A O 1
ATOM 2304 N N . PRO A 1 329 ? -25.927 -2.364 19.703 1.00 94.75 329 PRO A N 1
ATOM 2305 C CA . PRO A 1 329 ? -26.348 -3.534 20.483 1.00 94.75 329 PRO A CA 1
ATOM 2306 C C . PRO A 1 329 ? -25.247 -4.563 20.777 1.00 94.75 329 PRO A C 1
ATOM 2308 O O . PRO A 1 329 ? -25.309 -5.226 21.814 1.00 94.75 329 PRO A O 1
ATOM 2311 N N . ASP A 1 330 ? -24.224 -4.673 19.924 1.00 94.38 330 ASP A N 1
ATOM 2312 C CA . ASP A 1 330 ? -23.079 -5.565 20.154 1.00 94.38 330 ASP A CA 1
ATOM 2313 C C . ASP A 1 330 ? -22.300 -5.179 21.422 1.00 94.38 330 ASP A C 1
ATOM 2315 O O . ASP A 1 330 ? -21.734 -6.036 22.099 1.00 94.38 330 ASP A O 1
ATOM 2319 N N . ALA A 1 331 ? -22.315 -3.896 21.799 1.00 97.19 331 ALA A N 1
ATOM 2320 C CA . ALA A 1 331 ? -21.638 -3.367 22.978 1.00 97.19 331 ALA A CA 1
ATOM 2321 C C . ALA A 1 331 ? -22.455 -3.478 24.280 1.00 97.19 331 ALA A C 1
ATOM 2323 O O . ALA A 1 331 ? -22.052 -2.909 25.296 1.00 97.19 331 ALA A O 1
ATOM 2324 N N . LYS A 1 332 ? -23.552 -4.251 24.316 1.00 97.00 332 LYS A N 1
ATOM 2325 C CA . LYS A 1 332 ? -24.292 -4.563 25.560 1.00 97.00 332 LYS A CA 1
ATOM 2326 C C . LYS A 1 332 ? -23.405 -5.011 26.736 1.00 97.00 332 LYS A C 1
ATOM 2328 O O . LYS A 1 332 ? -23.657 -4.546 27.848 1.00 97.00 332 LYS A O 1
ATOM 2333 N N . PRO A 1 333 ? -22.344 -5.825 26.544 1.00 97.69 333 PRO A N 1
ATOM 2334 C CA . PRO A 1 333 ? -21.425 -6.174 27.631 1.00 97.69 333 PRO A CA 1
ATOM 2335 C C . PRO A 1 333 ? -20.745 -4.968 28.302 1.00 97.69 333 PRO A C 1
ATOM 2337 O O . PRO A 1 333 ? -20.292 -5.074 29.440 1.00 97.69 333 PRO A O 1
ATOM 2340 N N . ALA A 1 334 ? -20.687 -3.813 27.631 1.00 97.25 334 ALA A N 1
ATOM 2341 C CA . ALA A 1 334 ? -20.072 -2.599 28.150 1.00 97.25 334 ALA A CA 1
ATOM 2342 C C . ALA A 1 334 ? -21.013 -1.713 28.983 1.00 97.25 334 ALA A C 1
ATOM 2344 O O . ALA A 1 334 ? -20.537 -0.745 29.576 1.00 97.25 334 ALA A O 1
ATOM 2345 N N . LEU A 1 335 ? -22.316 -2.018 29.063 1.00 97.44 335 LEU A N 1
ATOM 2346 C CA . LEU A 1 335 ? -23.311 -1.150 29.714 1.00 97.44 335 LEU A CA 1
ATOM 2347 C C . LEU A 1 335 ? -22.956 -0.814 31.165 1.00 97.44 335 LEU A C 1
ATOM 2349 O O . LEU A 1 335 ? -22.994 0.351 31.549 1.00 97.44 335 LEU A O 1
ATOM 2353 N N . GLU A 1 336 ? -22.541 -1.804 31.955 1.00 97.06 336 GLU A N 1
ATOM 2354 C CA . GLU A 1 336 ? -22.136 -1.584 33.350 1.00 97.06 336 GLU A CA 1
ATOM 2355 C C . GLU A 1 336 ? -20.927 -0.645 33.464 1.00 97.06 336 GLU A C 1
ATOM 2357 O O . GLU A 1 336 ? -20.881 0.228 34.331 1.00 97.06 336 GLU A O 1
ATOM 2362 N N . ALA A 1 337 ? -19.948 -0.782 32.567 1.00 96.81 337 ALA A N 1
ATOM 2363 C CA . ALA A 1 337 ? -18.775 0.087 32.549 1.00 96.81 337 ALA A CA 1
ATOM 2364 C C . ALA A 1 337 ? -19.128 1.515 32.096 1.00 96.81 337 ALA A C 1
ATOM 2366 O O . ALA A 1 337 ? -18.639 2.483 32.677 1.00 96.81 337 ALA A O 1
ATOM 2367 N N . LEU A 1 338 ? -20.014 1.657 31.108 1.00 97.31 338 LEU A N 1
ATOM 2368 C CA . LEU A 1 338 ? -20.485 2.954 30.620 1.00 97.31 338 LEU A CA 1
ATOM 2369 C C . LEU A 1 338 ? -21.343 3.684 31.661 1.00 97.31 338 LEU A C 1
ATOM 2371 O O . LEU A 1 338 ? -21.169 4.883 31.856 1.00 97.31 338 LEU A O 1
ATOM 2375 N N . ARG A 1 339 ? -22.204 2.978 32.404 1.00 96.94 339 ARG A N 1
ATOM 2376 C CA . ARG A 1 339 ? -22.977 3.570 33.512 1.00 96.94 339 ARG A CA 1
ATOM 2377 C C . ARG A 1 339 ? -22.070 4.139 34.602 1.00 96.94 339 ARG A C 1
ATOM 2379 O O . ARG A 1 339 ? -22.344 5.220 35.113 1.00 96.94 339 ARG A O 1
ATOM 2386 N N . LYS A 1 340 ? -20.948 3.478 34.912 1.00 95.75 340 LYS A N 1
ATOM 2387 C CA . LYS A 1 340 ? -19.942 4.022 35.844 1.00 95.75 340 LYS A CA 1
ATOM 2388 C C . LYS A 1 340 ? -19.315 5.324 35.331 1.00 95.75 340 LYS A C 1
ATOM 2390 O O . LYS A 1 340 ? -19.099 6.238 36.121 1.00 95.75 340 LYS A O 1
ATOM 2395 N N . LEU A 1 341 ? -19.078 5.442 34.022 1.00 95.38 341 LEU A N 1
ATOM 2396 C CA . LEU A 1 341 ? -18.524 6.654 33.400 1.00 95.38 341 LEU A CA 1
ATOM 2397 C C . LEU A 1 341 ? -19.484 7.851 33.379 1.00 95.38 341 LEU A C 1
ATOM 2399 O O . LEU A 1 341 ? -19.035 8.977 33.189 1.00 95.38 341 LEU A O 1
ATOM 2403 N N . GLN A 1 342 ? -20.777 7.669 33.661 1.00 93.12 342 GLN A N 1
ATOM 2404 C CA . GLN A 1 342 ? -21.690 8.802 33.880 1.00 93.12 342 GLN A CA 1
ATOM 2405 C C . GLN A 1 342 ? -21.316 9.626 35.127 1.00 93.12 342 GLN A C 1
ATOM 2407 O O . GLN A 1 342 ? -21.791 10.747 35.302 1.00 93.12 342 GLN A O 1
ATOM 2412 N N . GLN A 1 343 ? -20.435 9.092 35.979 1.00 93.38 343 GLN A N 1
ATOM 2413 C CA . GLN A 1 343 ? -19.846 9.785 37.122 1.00 93.38 343 GLN A CA 1
ATOM 2414 C C . GLN A 1 343 ? -18.383 10.214 36.882 1.00 93.38 343 GLN A C 1
ATOM 2416 O O . GLN A 1 343 ? -17.733 10.661 37.825 1.00 93.38 343 GLN A O 1
ATOM 2421 N N . ASP A 1 344 ? -17.852 10.101 35.655 1.00 94.62 344 ASP A N 1
ATOM 2422 C CA . ASP A 1 344 ? -16.479 10.525 35.317 1.00 94.62 344 ASP A CA 1
ATOM 2423 C C . ASP A 1 344 ? -16.291 12.025 35.599 1.00 94.62 344 ASP A C 1
ATOM 2425 O O . ASP A 1 344 ? -17.195 12.798 35.304 1.00 94.62 344 ASP A O 1
ATOM 2429 N N . PRO A 1 345 ? -15.166 12.490 36.165 1.00 92.38 345 PRO A N 1
ATOM 2430 C CA . PRO A 1 345 ? -14.958 13.918 36.422 1.00 92.38 345 PRO A CA 1
ATOM 2431 C C . PRO A 1 345 ? -15.062 14.800 35.165 1.00 92.38 345 PRO A C 1
ATOM 2433 O O . PRO A 1 345 ? -15.409 15.976 35.285 1.00 92.38 345 PRO A O 1
ATOM 2436 N N . ASP A 1 346 ? -14.789 14.254 33.978 1.00 94.69 346 ASP A N 1
ATOM 2437 C CA . ASP A 1 346 ? -14.917 14.970 32.713 1.00 94.69 346 ASP A CA 1
ATOM 2438 C C . ASP A 1 346 ? -16.381 15.044 32.246 1.00 94.69 346 ASP A C 1
ATOM 2440 O O . ASP A 1 346 ? -17.044 14.032 32.009 1.00 94.69 346 ASP A O 1
ATOM 2444 N N . ALA A 1 347 ? -16.893 16.267 32.092 1.00 93.69 347 ALA A N 1
ATOM 2445 C CA . ALA A 1 347 ? -18.291 16.506 31.737 1.00 93.69 347 ALA A CA 1
ATOM 2446 C C . ALA A 1 347 ? -18.675 15.931 30.364 1.00 93.69 347 ALA A C 1
ATOM 2448 O O . ALA A 1 347 ? -19.813 15.494 30.180 1.00 93.69 347 ALA A O 1
ATOM 2449 N N . GLU A 1 348 ? -17.741 15.908 29.412 1.00 94.12 348 GLU A N 1
ATOM 2450 C CA . GLU A 1 348 ? -18.004 15.389 28.074 1.00 94.12 348 GLU A CA 1
ATOM 2451 C C . GLU A 1 348 ? -18.101 13.862 28.089 1.00 94.12 348 GLU A C 1
ATOM 2453 O O . GLU A 1 348 ? -19.000 13.296 27.467 1.00 94.12 348 GLU A O 1
ATOM 2458 N N . ILE A 1 349 ? -17.248 13.184 28.862 1.00 95.12 349 ILE A N 1
ATOM 2459 C CA . ILE A 1 349 ? -17.353 11.734 29.072 1.00 95.12 349 ILE A CA 1
ATOM 2460 C C . ILE A 1 349 ? -18.701 11.362 29.686 1.00 95.12 349 ILE A C 1
ATOM 2462 O O . ILE A 1 349 ? -19.316 10.408 29.208 1.00 95.12 349 ILE A O 1
ATOM 2466 N N . LYS A 1 350 ? -19.197 12.111 30.682 1.00 95.69 350 LYS A N 1
ATOM 2467 C CA . LYS A 1 350 ? -20.519 11.838 31.278 1.00 95.69 350 LYS A CA 1
ATOM 2468 C C . LYS A 1 350 ? -21.622 11.833 30.221 1.00 95.69 350 LYS A C 1
ATOM 2470 O O . LYS A 1 350 ? -22.389 10.875 30.128 1.00 95.69 350 LYS A O 1
ATOM 2475 N N . GLN A 1 351 ? -21.664 12.888 29.405 1.00 94.44 351 GLN A N 1
ATOM 2476 C CA . GLN A 1 351 ? -22.662 13.049 28.346 1.00 94.44 351 GLN A CA 1
ATOM 2477 C C . GLN A 1 351 ? -22.533 11.959 27.278 1.00 94.44 351 GLN A C 1
ATOM 2479 O O . GLN A 1 351 ? -23.527 11.346 26.886 1.00 94.44 351 GLN A O 1
ATOM 2484 N N . LEU A 1 352 ? -21.307 11.671 26.831 1.00 95.44 352 LEU A N 1
ATOM 2485 C CA . LEU A 1 352 ? -21.054 10.618 25.849 1.00 95.44 352 LEU A CA 1
ATOM 2486 C C . LEU A 1 352 ? -21.446 9.237 26.383 1.00 95.44 352 LEU A C 1
ATOM 2488 O O . LEU A 1 352 ? -22.010 8.441 25.635 1.00 95.44 352 LEU A O 1
ATOM 2492 N N . ALA A 1 353 ? -21.177 8.947 27.657 1.00 96.56 353 ALA A N 1
ATOM 2493 C CA . ALA A 1 353 ? -21.511 7.672 28.279 1.00 96.56 353 ALA A CA 1
ATOM 2494 C C . ALA A 1 353 ? -23.028 7.474 28.396 1.00 96.56 353 ALA A C 1
ATOM 2496 O O . ALA A 1 353 ? -23.526 6.379 28.136 1.00 96.56 353 ALA A O 1
ATOM 2497 N N . GLU A 1 354 ? -23.777 8.527 28.728 1.00 95.56 354 GLU A N 1
ATOM 2498 C CA . GLU A 1 354 ? -25.241 8.493 28.736 1.00 95.56 354 GLU A CA 1
ATOM 2499 C C . GLU A 1 354 ? -25.810 8.217 27.336 1.00 95.56 354 GLU A C 1
ATOM 2501 O O . GLU A 1 354 ? -26.618 7.301 27.164 1.00 95.56 354 GLU A O 1
ATOM 2506 N N . LEU A 1 355 ? -25.339 8.946 26.318 1.00 94.69 355 LEU A N 1
ATOM 2507 C CA . LEU A 1 355 ? -25.749 8.733 24.926 1.00 94.69 355 LEU A CA 1
ATOM 2508 C C . LEU A 1 355 ? -25.379 7.332 24.421 1.00 94.69 355 LEU A C 1
ATOM 2510 O O . LEU A 1 355 ? -26.163 6.703 23.709 1.00 94.69 355 LEU A O 1
ATOM 2514 N N . ALA A 1 356 ? -24.200 6.830 24.798 1.00 96.62 356 ALA A N 1
ATOM 2515 C CA . ALA A 1 356 ? -23.754 5.487 24.454 1.00 96.62 356 ALA A CA 1
ATOM 2516 C C . ALA A 1 356 ? -24.688 4.423 25.041 1.00 96.62 356 ALA A C 1
ATOM 2518 O O . ALA A 1 356 ? -25.116 3.536 24.307 1.00 96.62 356 ALA A O 1
ATOM 2519 N N . VAL A 1 357 ? -25.054 4.534 26.324 1.00 97.44 357 VAL A N 1
ATOM 2520 C CA . VAL A 1 357 ? -25.998 3.611 26.980 1.00 97.44 357 VAL A CA 1
ATOM 2521 C C . VAL A 1 357 ? -27.338 3.591 26.246 1.00 97.44 357 VAL A C 1
ATOM 2523 O O . VAL A 1 357 ? -27.773 2.513 25.842 1.00 97.44 357 VAL A O 1
ATOM 2526 N N . ARG A 1 358 ? -27.936 4.761 25.972 1.00 95.19 358 ARG A N 1
ATOM 2527 C CA . ARG A 1 358 ? -29.214 4.849 25.237 1.00 95.19 358 ARG A CA 1
ATOM 2528 C C . ARG A 1 358 ? -29.133 4.178 23.867 1.00 95.19 358 ARG A C 1
ATOM 2530 O O . ARG A 1 358 ? -29.964 3.347 23.505 1.00 95.19 358 ARG A O 1
ATOM 2537 N N . ARG A 1 359 ? -28.060 4.468 23.125 1.00 95.19 359 ARG A N 1
ATOM 2538 C CA . ARG A 1 359 ? -27.829 3.908 21.788 1.00 95.19 359 ARG A CA 1
ATOM 2539 C C . ARG A 1 359 ? -27.643 2.389 21.795 1.00 95.19 359 ARG A C 1
ATOM 2541 O O . ARG A 1 359 ? -28.103 1.728 20.868 1.00 95.19 359 ARG A O 1
ATOM 2548 N N . ILE A 1 360 ? -26.974 1.839 22.807 1.00 96.19 360 ILE A N 1
ATOM 2549 C CA . ILE A 1 360 ? -26.751 0.392 22.959 1.00 96.19 360 ILE A CA 1
ATOM 2550 C C . ILE A 1 360 ? -28.046 -0.325 23.375 1.00 96.19 360 ILE A C 1
ATOM 2552 O O . ILE A 1 360 ? -28.312 -1.441 22.923 1.00 96.19 360 ILE A O 1
ATOM 2556 N N . GLU A 1 361 ? -28.862 0.310 24.216 1.00 94.56 361 GLU A N 1
ATOM 2557 C CA . GLU A 1 361 ? -30.159 -0.215 24.661 1.00 94.56 361 GLU A CA 1
ATOM 2558 C C . GLU A 1 361 ? -31.260 -0.073 23.599 1.00 94.56 361 GLU A C 1
ATOM 2560 O O . GLU A 1 361 ? -32.256 -0.792 23.656 1.00 94.56 361 GLU A O 1
ATOM 2565 N N . GLY A 1 362 ? -31.067 0.800 22.605 1.00 85.25 362 GLY A N 1
ATOM 2566 C CA . GLY A 1 362 ? -32.069 1.097 21.580 1.00 85.25 362 GLY A CA 1
ATOM 2567 C C . GLY A 1 362 ? -33.185 2.013 22.084 1.00 85.25 362 GLY A C 1
ATOM 2568 O O . GLY A 1 362 ? -34.283 1.997 21.529 1.00 85.25 362 GLY A O 1
ATOM 2569 N N . THR A 1 363 ? -32.924 2.787 23.139 1.00 69.81 363 THR A N 1
ATOM 2570 C CA . THR A 1 363 ? -33.853 3.787 23.669 1.00 69.81 363 THR A CA 1
ATOM 2571 C C . THR A 1 363 ? -33.636 5.135 22.957 1.00 69.81 363 THR A C 1
ATOM 2573 O O . THR A 1 363 ? -32.483 5.519 22.740 1.00 69.81 363 THR A O 1
ATOM 2576 N N . PRO A 1 364 ? -34.715 5.814 22.510 1.00 52.94 364 PRO A N 1
ATOM 2577 C CA . PRO A 1 364 ? -34.630 7.053 21.731 1.00 52.94 364 PRO A CA 1
ATOM 2578 C C . PRO A 1 364 ? -34.058 8.253 22.499 1.00 52.94 364 PRO A C 1
ATOM 2580 O O . PRO A 1 364 ? -34.177 8.305 23.748 1.00 52.94 364 PRO A O 1
#

Radius of gyration: 33.26 Å; Cα contacts (8 Å, |Δi|>4): 486; chains: 1; bounding box: 63×61×130 Å

Solvent-accessible surface area (backbone atoms only — not comparable to full-atom values): 20346 Å² total; per-residue (Å²): 138,90,84,85,89,81,86,83,81,90,80,79,90,77,80,80,79,82,84,80,77,82,79,78,79,81,77,84,79,78,82,82,73,86,81,79,86,83,82,91,89,86,84,87,87,89,80,85,88,85,86,91,77,87,81,74,76,80,80,72,86,74,85,68,75,81,81,51,72,68,56,55,42,52,31,24,28,30,53,68,48,92,49,63,69,52,20,52,55,22,50,56,54,52,54,69,41,50,78,87,37,52,68,67,56,57,52,33,58,71,43,91,47,63,52,25,21,32,14,30,46,58,60,40,58,86,66,65,55,61,83,40,61,68,61,47,51,57,43,57,62,27,45,68,40,92,45,52,68,35,19,47,50,24,51,59,43,50,76,58,49,49,66,71,58,52,62,72,39,40,68,43,39,49,52,44,56,74,38,89,74,51,51,63,69,49,24,20,49,31,30,43,58,45,25,73,49,24,65,78,27,40,88,43,32,68,58,32,40,52,29,34,69,62,47,91,44,67,65,30,16,49,28,14,52,59,16,30,71,42,13,33,59,58,69,60,30,44,57,43,34,52,50,27,45,75,64,51,89,45,57,70,55,20,20,49,24,27,49,50,41,30,68,47,44,79,56,23,35,85,43,19,59,62,31,42,56,30,38,68,43,97,40,71,66,28,18,52,28,12,36,57,17,33,38,52,25,43,60,55,21,39,68,42,29,53,66,31,58,73,43,89,50,64,70,29,21,45,44,26,40,50,28,42,29,65,38,16,62,61,25,52,88,42,44,71,63,33,61,58,34,51,69,42,92,49,69,64,44,18,54,47,20,50,54,22,47,33,46,27,73,69,49,134

Mean predicted aligned error: 12.23 Å

Sequence (364 aa):
MPAESAAPAAAKSASPPPASVPAAAPAPVPASAPASAPAASAQPERSEPSASGQSEPPPAAGGGAAPGPDQLRSWAAALVGNDVSAREAASERLERVSVGGGQSLLSLLQDASPDVRRGAVFYWLDRFDPADAAVVAALAKRLSDPDASVRKLALTAAQRFPLDTIVQSLPQLTAMLGHPQESAESRAAAARLIGTLDAAAHDAVPALAKAAAADPDPAVRSACVLSICRAAPAADAVAALRQVLRQDSQANLRGLAATRLGKLGQATAAVAPELAEALADRDDGVRRKAADALALSGAAAVAPTMQKLQAPDVAVRRLAVFVLAKLGPDAKPALEALRKLQQDPDAEIKQLAELAVRRIEGTP

Nearest PDB structures (foldseek):
  9e8q-assembly1_U  TM=3.656E-01  e=2.622E-05  Homo sapiens
  8usb-assembly1_U  TM=3.648E-01  e=7.568E-05  Homo sapiens
  9e8n-assembly1_U  TM=3.589E-01  e=7.568E-05  Homo sapiens
  9e8j-assembly1_U  TM=3.653E-01  e=7.521E-04  Homo sapiens
  9e8k-assembly1_U  TM=3.523E-01  e=5.055E-04  Homo sapiens

Foldseek 3Di:
DDDDDDDDDDDDDDDDDDDDDDDDDDDDDDDDDDDDDDDDDDDDDDDDDDDDDDDDDDDDDDPDDQDDLVLLLCLLLQCPDPDPVSNVVSLVVVVVCVVPNVVSLLVQCVDPDPSSVLSSLVSCQVPDDLVPPSSLVSLLVQLPPPDQSSVQSSLSSLVSHDLVSLLVSLVSLLCLLPDPPHDLVSNLSSLQSLLVNFQSSQVSLVSLLVSLQDPPDPSNVVSSLNSCLRHHDLLSNLVSLLNQLVDPPDLVSVLSSLQSLLVSAQSVLVCLLSLLVQCPPPDPSSNVSSLSSLLSNALSNQVNLLVQCPPPDPSSNLSSLVSLLSSALSNPVNLVVLVVQCPPPDPSSVVSSVSSNCRNVVHD

Secondary structure (DSSP, 8-state):
---------PPPPPPPPPP-PPPPPPPPPPP-PPPPP------------------PPPP----PPPPPHHHHHHHHHHTTSS-HHHHHHHHHHHHHHHHHHHHHHHHGGG-SSHHHHHHHHHHHHTT--TT-HHHHHHHHTTTT-SSHHHHHHHHHHHTTS-HHHHHHTHHHHHHHTT-TT--HHHHHHHHHHHHTTGGGGGGGHHHHHHHHHH-SSHHHHHHHHHHHHHHS-HHHHHHHHHHHHHH-S-HHHHHHHHHHHTTSGGGGGGGHHHHHHHTT-SSHHHHHHHHHHHHHTGGGGHHHHHHHTT-SSHHHHHHHHHHHHHHGGGGGGGHHHHHHHTT-SSHHHHHHHHHHHHHHHT--